Protein AF-A0A7S1I6R0-F1 (afdb_monomer)

Nearest PDB structures (foldseek):
  2jmm-assembly1_A  TM=1.803E-01  e=6.947E+00  Escherichia coli

Mean predicted aligned error: 12.38 Å

Organism: NCBI:txid73025

Secondary structure (DSSP, 8-state):
--TT--EEPTTSTTEEEEE-STTGGG-PEEEEEEEEEE-TTS-EEEEEEEE--STT-EEEEEEEETTEEEEEEEEEETTT--EEEEEEEEEEEEE-SPTT---SSPPEEEEEEEEEEEEEEEESS--TT-SEEEEEEEEEE-TT-TTS-SHHHHHHHHHH-----GGG----EEEEETTEEEEES--PPTT------------

Solvent-accessible surface area (backbone atoms only — not comparable to full-atom values): 12100 Å² total; per-residue (Å²): 135,69,84,41,66,74,39,76,42,93,89,55,86,44,37,32,31,29,41,57,71,89,53,54,90,70,70,62,65,46,71,35,41,40,54,56,46,60,42,97,86,68,29,45,21,47,62,32,36,36,42,23,87,45,61,89,18,45,37,33,42,33,32,25,54,81,60,35,82,38,68,50,31,40,37,26,32,53,60,79,54,35,25,35,40,29,38,47,43,66,49,76,43,48,54,58,66,62,91,93,64,87,62,97,70,82,46,77,40,70,56,23,34,29,28,29,38,38,35,34,72,80,40,74,76,92,52,94,74,49,70,37,74,45,80,75,42,68,79,38,73,46,74,84,41,93,85,36,94,48,62,71,57,51,56,32,47,62,69,48,52,78,93,64,71,79,88,70,41,79,52,71,44,75,46,77,53,100,95,45,81,46,78,45,48,69,69,71,62,92,92,54,80,79,89,71,85,88,83,86,83,83,130

Radius of gyration: 20.35 Å; Cα contacts (8 Å, |Δi|>4): 378; chains: 1; bounding box: 50×48×59 Å

Structure (mmCIF, N/CA/C/O backbone):
data_AF-A0A7S1I6R0-F1
#
_entry.id   AF-A0A7S1I6R0-F1
#
loop_
_atom_site.group_PDB
_atom_site.id
_atom_site.type_symbol
_atom_site.label_atom_id
_atom_site.label_alt_id
_atom_site.label_comp_id
_atom_site.label_asym_id
_atom_site.label_entity_id
_atom_site.label_seq_id
_atom_site.pdbx_PDB_ins_code
_atom_site.Cartn_x
_atom_site.Cartn_y
_atom_site.Cartn_z
_atom_site.occupancy
_atom_site.B_iso_or_equiv
_atom_site.auth_seq_id
_atom_site.auth_comp_id
_atom_site.auth_asym_id
_atom_site.auth_atom_id
_atom_site.pdbx_PDB_model_num
ATOM 1 N N . ARG A 1 1 ? 6.498 18.332 -4.193 1.00 38.34 1 ARG A N 1
ATOM 2 C CA . ARG A 1 1 ? 7.347 17.833 -5.306 1.00 38.34 1 ARG A CA 1
ATOM 3 C C . ARG A 1 1 ? 7.748 16.407 -4.948 1.00 38.34 1 ARG A C 1
ATOM 5 O O . ARG A 1 1 ? 8.193 16.210 -3.830 1.00 38.34 1 ARG A O 1
ATOM 12 N N . TRP A 1 2 ? 7.441 15.428 -5.799 1.00 51.06 2 TRP A N 1
ATOM 13 C CA . TRP A 1 2 ? 7.566 13.998 -5.480 1.00 51.06 2 TRP A CA 1
ATOM 14 C C . TRP A 1 2 ? 9.027 13.514 -5.504 1.00 51.06 2 TRP A C 1
ATOM 16 O O . TRP A 1 2 ? 9.843 14.104 -6.209 1.00 51.06 2 TRP A O 1
ATOM 26 N N . TRP A 1 3 ? 9.316 12.445 -4.753 1.00 48.41 3 TRP A N 1
ATOM 27 C CA . TRP A 1 3 ? 10.653 11.942 -4.386 1.00 48.41 3 TRP A CA 1
ATOM 28 C C . TRP A 1 3 ? 11.554 11.527 -5.566 1.00 48.41 3 TRP A C 1
ATOM 30 O O . TRP A 1 3 ? 12.764 11.437 -5.394 1.00 48.41 3 TRP A O 1
ATOM 40 N N . TRP A 1 4 ? 11.012 11.327 -6.775 1.00 62.62 4 TRP A N 1
ATOM 41 C CA . TRP A 1 4 ? 11.796 10.810 -7.912 1.00 62.62 4 TRP A CA 1
ATOM 42 C C . TRP A 1 4 ? 11.827 11.725 -9.149 1.00 62.62 4 TRP A C 1
ATOM 44 O O . TRP A 1 4 ? 12.661 11.547 -10.039 1.00 62.62 4 TRP A O 1
ATOM 54 N N . GLY A 1 5 ? 10.949 12.733 -9.232 1.00 68.94 5 GLY A N 1
ATOM 55 C CA . GLY A 1 5 ? 10.901 13.647 -10.384 1.00 68.94 5 GLY A CA 1
ATOM 56 C C . GLY A 1 5 ? 10.817 12.925 -11.740 1.00 68.94 5 GLY A C 1
ATOM 57 O O . GLY A 1 5 ? 11.603 13.233 -12.649 1.00 68.94 5 GLY A O 1
ATOM 58 N N . LEU A 1 6 ? 9.917 11.937 -11.844 1.00 76.81 6 LEU A N 1
ATOM 59 C CA . LEU A 1 6 ? 9.778 11.087 -13.025 1.00 76.81 6 LEU A CA 1
ATOM 60 C C . LEU A 1 6 ? 9.475 11.879 -14.289 1.00 76.81 6 LEU A C 1
ATOM 62 O O . LEU A 1 6 ? 8.720 12.850 -14.275 1.00 76.81 6 LEU A O 1
ATOM 66 N N . ARG A 1 7 ? 10.076 11.433 -15.389 1.00 81.81 7 ARG A N 1
ATOM 67 C CA . ARG A 1 7 ? 9.796 11.912 -16.739 1.00 81.81 7 ARG A CA 1
ATOM 68 C C . ARG A 1 7 ? 9.630 10.709 -17.661 1.00 81.81 7 ARG A C 1
ATOM 70 O O . ARG A 1 7 ? 10.554 9.891 -17.687 1.00 81.81 7 ARG A O 1
ATOM 77 N N . PRO A 1 8 ? 8.519 10.609 -18.403 1.00 82.06 8 PRO A N 1
ATOM 78 C CA . PRO A 1 8 ? 8.366 9.603 -19.446 1.00 82.06 8 PRO A CA 1
ATOM 79 C C . PRO A 1 8 ? 9.507 9.695 -20.462 1.00 82.06 8 PRO A C 1
ATOM 81 O O . PRO A 1 8 ? 10.000 10.792 -20.752 1.00 82.06 8 PRO A O 1
ATOM 84 N N . LEU A 1 9 ? 9.946 8.551 -20.978 1.00 84.06 9 LEU A N 1
ATOM 85 C CA . LEU A 1 9 ? 10.929 8.492 -22.054 1.00 84.06 9 LEU A CA 1
ATOM 86 C C . LEU A 1 9 ? 10.246 8.635 -23.423 1.00 84.06 9 LEU A C 1
ATOM 88 O O . LEU A 1 9 ? 9.144 8.122 -23.614 1.00 84.06 9 LEU A O 1
ATOM 92 N N . PRO A 1 10 ? 10.893 9.291 -24.403 1.00 73.94 10 PRO A N 1
ATOM 93 C CA . PRO A 1 10 ? 10.440 9.239 -25.787 1.00 73.94 10 PRO A CA 1
ATOM 94 C C . PRO A 1 10 ? 10.630 7.814 -26.328 1.00 73.94 10 PRO A C 1
ATOM 96 O O . PRO A 1 10 ? 11.728 7.275 -26.217 1.00 73.94 10 PRO A O 1
ATOM 99 N N . GLY A 1 11 ? 9.597 7.214 -26.928 1.00 69.44 11 GLY A N 1
ATOM 100 C CA . GLY A 1 11 ? 9.728 5.930 -27.640 1.00 69.44 11 GLY A CA 1
ATOM 101 C C . GLY A 1 11 ? 8.777 4.805 -27.222 1.00 69.44 11 GLY A C 1
ATOM 102 O O . GLY A 1 11 ? 8.813 3.748 -27.842 1.00 69.44 11 GLY A O 1
ATOM 103 N N . GLY A 1 12 ? 7.906 5.008 -26.231 1.00 67.00 12 GLY A N 1
ATOM 104 C CA . GLY A 1 12 ? 6.856 4.042 -25.891 1.00 67.00 12 GLY A CA 1
ATOM 105 C C . GLY A 1 12 ? 6.337 4.184 -24.457 1.00 67.00 12 GLY A C 1
ATOM 106 O O . GLY A 1 12 ? 6.957 4.876 -23.647 1.00 67.00 12 GLY A O 1
ATOM 107 N N . PRO A 1 13 ? 5.192 3.561 -24.130 1.00 70.62 13 PRO A N 1
ATOM 108 C CA . PRO A 1 13 ? 4.661 3.550 -22.769 1.00 70.62 13 PRO A CA 1
ATOM 109 C C . PRO A 1 13 ? 5.567 2.747 -21.821 1.00 70.62 13 PRO A C 1
ATOM 111 O O . PRO A 1 13 ? 6.268 1.830 -22.239 1.00 70.62 13 PRO A O 1
ATOM 114 N N . GLY A 1 14 ? 5.551 3.091 -20.531 1.00 79.19 14 GLY A N 1
ATOM 115 C CA . GLY A 1 14 ? 6.220 2.317 -19.476 1.00 79.19 14 GLY A CA 1
ATOM 116 C C . GLY A 1 14 ? 7.699 2.643 -19.238 1.00 79.19 14 GLY A C 1
ATOM 117 O O . GLY A 1 14 ? 8.228 2.302 -18.186 1.00 79.19 14 GLY A O 1
ATOM 118 N N . GLY A 1 15 ? 8.376 3.342 -20.148 1.00 85.44 15 GLY A N 1
ATOM 119 C CA . GLY A 1 15 ? 9.744 3.815 -19.927 1.00 85.44 15 GLY A CA 1
ATOM 120 C C . GLY A 1 15 ? 9.774 5.146 -19.177 1.00 85.44 15 GLY A C 1
ATOM 121 O O . GLY A 1 15 ? 9.188 6.130 -19.634 1.00 85.44 15 GLY A O 1
ATOM 122 N N . PHE A 1 16 ? 10.507 5.219 -18.067 1.00 85.69 16 PHE A N 1
ATOM 123 C CA . PHE A 1 16 ? 10.685 6.464 -17.326 1.00 85.69 16 PHE A CA 1
ATOM 124 C C . PHE A 1 16 ? 12.152 6.754 -17.038 1.00 85.69 16 PHE A C 1
ATOM 126 O O . PHE A 1 16 ? 13.015 5.880 -17.010 1.00 85.69 16 PHE A O 1
ATOM 133 N N . SER A 1 17 ? 12.432 8.027 -16.790 1.00 85.31 17 SER A N 1
ATOM 134 C CA . SER A 1 17 ? 13.686 8.466 -16.203 1.00 85.31 17 SER A CA 1
ATOM 135 C C . SER A 1 17 ? 13.435 9.237 -14.923 1.00 85.31 17 SER A C 1
ATOM 137 O O . SER A 1 17 ? 12.519 10.064 -14.857 1.00 85.31 17 SER A O 1
ATOM 139 N N . PHE A 1 18 ? 14.284 9.048 -13.923 1.00 79.88 18 PHE A N 1
ATOM 140 C CA . PHE A 1 18 ? 14.177 9.738 -12.640 1.00 79.88 18 PHE A CA 1
ATOM 141 C C . PHE A 1 18 ? 15.530 10.288 -12.201 1.00 79.88 18 PHE A C 1
ATOM 143 O O . PHE A 1 18 ? 16.573 9.853 -12.689 1.00 79.88 18 PHE A O 1
ATOM 150 N N . ARG A 1 19 ? 15.531 11.268 -11.294 1.00 73.62 19 ARG A N 1
ATOM 151 C CA . ARG A 1 19 ? 16.768 11.753 -10.666 1.00 73.62 19 ARG A CA 1
ATOM 152 C C . ARG A 1 19 ? 16.703 11.441 -9.178 1.00 73.62 19 ARG A C 1
ATOM 154 O O . ARG A 1 19 ? 15.807 11.923 -8.493 1.00 73.62 19 ARG A O 1
ATOM 161 N N . SER A 1 20 ? 17.660 10.657 -8.686 1.00 65.50 20 SER A N 1
ATOM 162 C CA . SER A 1 20 ? 17.795 10.418 -7.249 1.00 65.50 20 SER A CA 1
ATOM 163 C C . SER A 1 20 ? 18.147 11.723 -6.535 1.00 65.50 20 SER A C 1
ATOM 165 O O . SER A 1 20 ? 19.094 12.413 -6.919 1.00 65.50 20 SER A O 1
ATOM 167 N N . HIS A 1 21 ? 17.400 12.050 -5.480 1.00 60.72 21 HIS A N 1
ATOM 168 C CA . HIS A 1 21 ? 17.703 13.192 -4.617 1.00 60.72 21 HIS A CA 1
ATOM 169 C C . HIS A 1 21 ? 18.953 12.965 -3.752 1.00 60.72 21 HIS A C 1
ATOM 171 O O . HIS A 1 21 ? 19.609 13.930 -3.375 1.00 60.72 21 HIS A O 1
ATOM 177 N N . VAL A 1 22 ? 19.325 11.708 -3.484 1.00 58.38 22 VAL A N 1
ATOM 178 C CA . VAL A 1 22 ? 20.501 11.362 -2.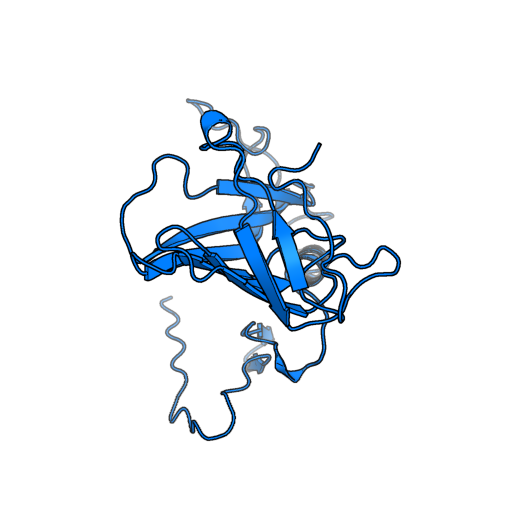663 1.00 58.38 22 VAL A CA 1
ATOM 179 C C . VAL A 1 22 ? 21.809 11.604 -3.427 1.00 58.38 22 VAL A C 1
ATOM 181 O O . VAL A 1 22 ? 22.813 11.996 -2.843 1.00 58.38 22 VAL A O 1
ATOM 184 N N . LEU A 1 23 ? 21.793 11.444 -4.754 1.00 56.16 23 LEU A N 1
ATOM 185 C CA . LEU A 1 23 ? 22.951 11.648 -5.637 1.00 56.16 23 LEU A CA 1
ATOM 186 C C . LEU A 1 23 ? 22.844 12.950 -6.447 1.00 56.16 23 LEU A C 1
ATOM 188 O O . LEU A 1 23 ? 23.334 13.026 -7.575 1.00 56.16 23 LEU A O 1
ATOM 192 N N . TRP A 1 24 ? 22.204 13.986 -5.889 1.00 54.53 24 TRP A N 1
ATOM 193 C CA . TRP A 1 24 ? 21.928 15.244 -6.600 1.00 54.53 24 TRP A CA 1
ATOM 194 C C . TRP A 1 24 ? 23.176 15.904 -7.220 1.00 54.53 24 TRP A C 1
ATOM 196 O O . TRP A 1 24 ? 23.054 16.550 -8.260 1.00 54.53 24 TRP A O 1
ATOM 206 N N . VAL A 1 25 ? 24.365 15.667 -6.640 1.00 57.41 25 VAL A N 1
ATOM 207 C CA . VAL A 1 25 ? 25.663 16.206 -7.081 1.00 57.41 25 VAL A CA 1
ATOM 208 C C . VAL A 1 25 ? 26.070 15.660 -8.453 1.00 57.41 25 VAL A C 1
ATOM 210 O O . VAL A 1 25 ? 26.720 16.361 -9.219 1.00 57.41 25 VAL A O 1
ATOM 213 N N . PHE A 1 26 ? 25.651 14.441 -8.805 1.00 58.75 26 PHE A N 1
ATOM 214 C CA . PHE A 1 26 ? 26.061 13.795 -10.058 1.00 58.75 26 PHE A CA 1
ATOM 215 C C . PHE A 1 26 ? 25.066 13.982 -11.201 1.00 58.75 26 PHE A C 1
ATOM 217 O O . PHE A 1 26 ? 25.378 13.655 -12.338 1.00 58.75 26 PHE A O 1
ATOM 224 N N . GLY A 1 27 ? 23.868 14.507 -10.936 1.00 58.72 27 GLY A N 1
ATOM 225 C CA . GLY A 1 27 ? 22.909 14.917 -11.964 1.00 58.72 27 GLY A CA 1
ATOM 226 C C . GLY A 1 27 ? 22.401 13.836 -12.939 1.00 58.72 27 GLY A C 1
ATOM 227 O O . GLY A 1 27 ? 21.527 14.141 -13.760 1.00 58.72 27 GLY A O 1
ATOM 228 N N . VAL A 1 28 ? 22.887 12.598 -12.850 1.00 71.44 28 VAL A N 1
ATOM 229 C CA . VAL A 1 28 ? 22.544 11.501 -13.759 1.00 71.44 28 VAL A CA 1
ATOM 230 C C . VAL A 1 28 ? 21.082 11.113 -13.561 1.00 71.44 28 VAL A C 1
ATOM 232 O O . VAL A 1 28 ? 20.630 10.884 -12.436 1.00 71.44 28 VAL A O 1
ATOM 235 N N . ARG A 1 29 ? 20.325 11.063 -14.662 1.00 75.75 29 ARG A N 1
ATOM 236 C CA . ARG A 1 29 ? 18.996 10.448 -14.658 1.00 75.75 29 ARG A CA 1
ATOM 237 C C . ARG A 1 29 ? 19.162 8.947 -14.846 1.00 75.75 29 ARG A C 1
ATOM 239 O O . ARG A 1 29 ? 19.882 8.533 -15.748 1.00 75.75 29 ARG A O 1
ATOM 246 N N . ARG A 1 30 ? 18.504 8.154 -14.009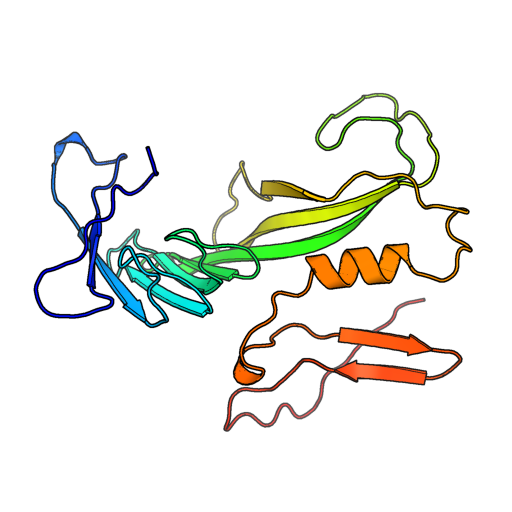 1.00 80.25 30 ARG A N 1
ATOM 247 C CA . ARG A 1 30 ? 18.434 6.698 -14.174 1.00 80.25 30 ARG A CA 1
ATOM 248 C C . ARG A 1 30 ? 17.214 6.333 -14.996 1.00 80.25 30 ARG A C 1
ATOM 250 O O . ARG A 1 30 ? 16.221 7.064 -14.954 1.00 80.25 30 ARG A O 1
ATOM 257 N N . LEU A 1 31 ? 17.329 5.250 -15.754 1.00 87.12 31 LEU A N 1
ATOM 258 C CA . LEU A 1 31 ? 16.244 4.677 -16.538 1.00 87.12 31 LEU A CA 1
ATOM 259 C C . LEU A 1 31 ? 15.576 3.590 -15.712 1.00 87.12 31 LEU A C 1
ATOM 261 O O . LEU A 1 31 ? 16.249 2.857 -15.000 1.00 87.12 31 LEU A O 1
ATOM 265 N N . VAL A 1 32 ? 14.259 3.531 -15.803 1.00 89.81 32 VAL A N 1
ATOM 266 C CA . VAL A 1 32 ? 13.421 2.567 -15.096 1.00 89.81 32 VAL A CA 1
ATOM 267 C C . VAL A 1 32 ? 12.264 2.186 -15.990 1.00 89.81 32 VAL A C 1
ATOM 269 O O . VAL A 1 32 ? 11.849 2.961 -16.863 1.00 89.81 32 VAL A O 1
ATOM 272 N N . GLN A 1 33 ? 11.751 0.988 -15.773 1.00 90.94 33 GLN A N 1
ATOM 273 C CA . GLN A 1 33 ? 10.651 0.444 -16.546 1.00 90.94 33 GLN A CA 1
ATOM 274 C C . GLN A 1 33 ? 9.461 0.178 -15.640 1.00 90.94 33 GLN A C 1
ATOM 276 O O . GLN A 1 33 ? 9.601 -0.211 -14.483 1.00 90.94 33 GLN A O 1
ATOM 281 N N . TYR A 1 34 ? 8.279 0.401 -16.186 1.00 90.31 34 TYR A N 1
ATOM 282 C CA . TYR A 1 34 ? 7.022 0.059 -15.565 1.00 90.31 34 TYR A CA 1
ATOM 283 C C . TYR A 1 34 ? 6.192 -0.777 -16.533 1.00 90.31 34 TYR A C 1
ATOM 285 O O . TYR A 1 34 ? 5.884 -0.345 -17.646 1.00 90.31 34 TYR A O 1
ATOM 293 N N . HIS A 1 35 ? 5.810 -1.962 -16.078 1.00 89.06 35 HIS A N 1
ATOM 294 C CA . HIS A 1 35 ? 4.940 -2.894 -16.772 1.00 89.06 35 HIS A CA 1
ATOM 295 C C . HIS A 1 35 ? 3.567 -2.869 -16.102 1.00 89.06 35 HIS A C 1
ATOM 297 O O . HIS A 1 35 ? 3.369 -3.466 -15.045 1.00 89.06 35 HIS A O 1
ATOM 303 N N . GLY A 1 36 ? 2.624 -2.144 -16.698 1.00 87.06 36 GLY A N 1
ATOM 304 C CA . GLY A 1 36 ? 1.268 -1.990 -16.181 1.00 87.06 36 GLY A CA 1
ATOM 305 C C . GLY A 1 36 ? 0.509 -0.886 -16.910 1.00 87.06 36 GLY A C 1
ATOM 306 O O . GLY A 1 36 ? 0.970 -0.360 -17.926 1.00 87.06 36 GLY A O 1
ATOM 307 N N . GLY A 1 37 ? -0.655 -0.519 -16.377 1.00 84.12 37 GLY A N 1
ATOM 308 C CA . GLY A 1 37 ? -1.458 0.576 -16.913 1.00 84.12 37 GLY A CA 1
ATOM 309 C C . GLY A 1 37 ? -0.820 1.948 -16.678 1.00 84.12 37 GLY A C 1
ATOM 310 O O . GLY A 1 37 ? -0.191 2.209 -15.657 1.00 84.12 37 GLY A O 1
ATOM 311 N N . THR A 1 38 ? -0.997 2.878 -17.608 1.00 85.06 38 THR A N 1
ATOM 312 C CA . THR A 1 38 ? -0.634 4.283 -17.383 1.00 85.06 38 THR A CA 1
ATOM 313 C C . THR A 1 38 ? -1.886 5.141 -17.353 1.00 85.06 38 THR A C 1
ATOM 315 O O . THR A 1 38 ? -2.787 4.953 -18.168 1.00 85.06 38 THR A O 1
ATOM 318 N N . GLY A 1 39 ? -1.942 6.090 -16.420 1.00 82.06 39 GLY A N 1
ATOM 319 C CA . GLY A 1 39 ? -3.017 7.075 -16.350 1.00 82.06 39 GLY A CA 1
ATOM 320 C C . GLY A 1 39 ? -2.944 8.115 -17.480 1.00 82.06 39 GLY A C 1
ATOM 321 O O . GLY A 1 39 ? -1.987 8.114 -18.258 1.00 82.06 39 GLY A O 1
ATOM 322 N N . PRO A 1 40 ? -3.910 9.051 -17.542 1.00 80.81 40 PRO A N 1
ATOM 323 C CA . PRO A 1 40 ? -3.977 10.089 -18.580 1.00 80.81 40 PRO A CA 1
ATOM 324 C C . PRO A 1 40 ? -2.711 10.949 -18.689 1.00 80.81 40 PRO A C 1
ATOM 326 O O . PRO A 1 40 ? -2.308 11.332 -19.782 1.00 80.81 40 PRO A O 1
ATOM 329 N N . ASP A 1 41 ? -2.037 11.183 -17.563 1.00 81.00 41 ASP A N 1
ATOM 330 C CA . ASP A 1 41 ? -0.794 11.961 -17.493 1.00 81.00 41 ASP A CA 1
ATOM 331 C C . ASP A 1 41 ? 0.463 11.132 -17.836 1.00 81.00 41 ASP A C 1
ATOM 333 O O . ASP A 1 41 ? 1.590 11.566 -17.584 1.00 81.00 41 ASP A O 1
ATOM 337 N N . GLY A 1 42 ? 0.293 9.899 -18.325 1.00 80.44 42 GLY A N 1
ATOM 338 C CA . GLY A 1 42 ? 1.380 8.965 -18.630 1.00 80.44 42 GLY A CA 1
ATOM 339 C C . GLY A 1 42 ? 2.082 8.385 -17.398 1.00 80.44 42 GLY A C 1
ATOM 340 O O . GLY A 1 42 ? 3.146 7.790 -17.524 1.00 80.44 42 GLY A O 1
ATOM 341 N N . GLN A 1 43 ? 1.522 8.567 -16.200 1.00 84.94 43 GLN A N 1
ATOM 342 C CA . GLN A 1 43 ? 2.091 8.070 -14.943 1.00 84.94 43 GLN A CA 1
ATOM 343 C C . GLN A 1 43 ? 1.644 6.625 -14.664 1.00 84.94 43 GLN A C 1
ATOM 345 O O . GLN A 1 43 ? 0.518 6.281 -15.028 1.00 84.94 43 GLN A O 1
ATOM 350 N N . PRO A 1 44 ? 2.457 5.799 -13.974 1.00 87.62 44 PRO A N 1
ATOM 351 C CA . PRO A 1 44 ? 2.047 4.466 -13.525 1.00 87.62 44 PRO A CA 1
ATOM 352 C C . PRO A 1 44 ? 0.699 4.479 -12.788 1.00 87.62 44 PRO A C 1
ATOM 354 O O . PRO A 1 44 ? 0.497 5.290 -11.875 1.00 87.62 44 PRO A O 1
ATOM 357 N N . HIS A 1 45 ? -0.232 3.615 -13.192 1.00 87.56 45 HIS A N 1
ATOM 358 C CA . HIS A 1 45 ? -1.579 3.551 -12.631 1.00 87.56 45 HIS A CA 1
ATOM 359 C C . HIS A 1 45 ? -2.191 2.146 -12.767 1.00 87.56 45 HIS A C 1
ATOM 361 O O . HIS A 1 45 ? -2.136 1.516 -13.818 1.00 87.56 45 HIS A O 1
ATOM 367 N N . GLY A 1 46 ? -2.857 1.677 -11.717 1.00 84.75 46 GLY A N 1
ATOM 368 C CA . GLY A 1 46 ? -3.372 0.317 -11.626 1.00 84.75 46 GLY A CA 1
ATOM 369 C C . GLY A 1 46 ? -2.308 -0.679 -11.167 1.00 84.75 46 GLY A C 1
ATOM 370 O O . GLY A 1 46 ? -1.256 -0.303 -10.650 1.00 84.75 46 GLY A O 1
ATOM 371 N N . TYR A 1 47 ? -2.599 -1.967 -11.310 1.00 86.31 47 TYR A N 1
ATOM 372 C CA . TYR A 1 47 ? -1.656 -3.017 -10.950 1.00 86.31 47 TYR A CA 1
ATOM 373 C C . TYR A 1 47 ? -0.499 -3.067 -11.951 1.00 86.31 47 TYR A C 1
ATOM 375 O O . TYR A 1 47 ? -0.717 -3.024 -13.164 1.00 86.31 47 TYR A O 1
ATOM 383 N N . GLY A 1 48 ? 0.729 -3.170 -11.449 1.00 86.75 48 GLY A N 1
ATOM 384 C CA . GLY A 1 48 ? 1.894 -3.311 -12.308 1.00 86.75 48 GLY A CA 1
ATOM 385 C C . GLY A 1 48 ? 3.198 -3.522 -11.557 1.00 86.75 48 GLY A C 1
ATOM 386 O O . GLY A 1 48 ? 3.253 -3.548 -10.322 1.00 86.75 48 GLY A O 1
ATOM 387 N N . GLN A 1 49 ? 4.256 -3.664 -12.343 1.00 90.69 49 GLN A N 1
ATOM 388 C CA . GLN A 1 49 ? 5.607 -3.907 -11.876 1.00 90.69 49 GLN A CA 1
ATOM 389 C C . GLN A 1 49 ? 6.529 -2.763 -12.280 1.00 90.69 49 GLN A C 1
ATOM 391 O O . GLN A 1 49 ? 6.581 -2.369 -13.438 1.00 90.69 49 GLN A O 1
ATOM 396 N N . TRP A 1 50 ? 7.280 -2.261 -11.317 1.00 91.75 50 TRP A N 1
ATOM 397 C CA . TRP A 1 50 ? 8.361 -1.309 -11.477 1.00 91.75 50 TRP A CA 1
ATOM 398 C C . TRP A 1 50 ? 9.701 -2.023 -11.409 1.00 91.75 50 TRP A C 1
ATOM 400 O O . TRP A 1 50 ? 9.909 -2.848 -10.519 1.00 91.75 50 TRP A O 1
ATOM 410 N N . LEU A 1 51 ? 10.598 -1.690 -12.331 1.00 91.88 51 LEU A N 1
ATOM 411 C CA . LEU A 1 51 ? 11.923 -2.275 -12.467 1.00 91.88 51 LEU A CA 1
ATOM 412 C C . LEU A 1 51 ? 12.975 -1.165 -12.557 1.00 91.88 51 LEU A C 1
ATOM 414 O O . LEU A 1 51 ? 13.037 -0.417 -13.537 1.00 91.88 51 LEU A O 1
ATOM 418 N N . ASP A 1 52 ? 13.816 -1.092 -11.532 1.00 90.62 52 ASP A N 1
ATOM 419 C CA . ASP A 1 52 ? 15.085 -0.369 -11.520 1.00 90.62 52 ASP A CA 1
ATOM 420 C C . ASP A 1 52 ? 16.202 -1.386 -11.246 1.00 90.62 52 ASP A C 1
ATOM 422 O O . ASP A 1 52 ? 16.303 -1.939 -10.152 1.00 90.62 52 ASP A O 1
ATOM 426 N N . ASP A 1 53 ? 17.015 -1.651 -12.267 1.00 86.56 53 ASP A N 1
ATOM 427 C CA . ASP A 1 53 ? 18.096 -2.644 -12.269 1.00 86.56 53 ASP A CA 1
ATOM 428 C C . ASP A 1 53 ? 19.426 -2.102 -11.720 1.00 86.56 53 ASP A C 1
ATOM 430 O O . ASP A 1 53 ? 20.458 -2.782 -11.736 1.00 86.56 53 ASP A O 1
ATOM 434 N N . SER A 1 54 ? 19.436 -0.868 -11.211 1.00 85.69 54 SER A N 1
ATOM 435 C CA . SER A 1 54 ? 20.614 -0.350 -10.531 1.00 85.69 54 SER A CA 1
ATOM 436 C C . SER A 1 54 ? 20.865 -1.111 -9.223 1.00 85.69 54 SER A C 1
ATOM 438 O O . SER A 1 54 ? 19.957 -1.667 -8.621 1.00 85.69 54 SER A O 1
ATOM 440 N N . TYR A 1 55 ? 22.108 -1.138 -8.729 1.00 83.81 55 TYR A N 1
ATOM 441 C CA . TYR A 1 55 ? 22.446 -1.931 -7.532 1.00 83.81 55 TYR A CA 1
ATOM 442 C C . TYR A 1 55 ? 21.596 -1.581 -6.289 1.00 83.81 55 TYR A C 1
ATOM 444 O O . TYR A 1 55 ? 21.237 -2.458 -5.512 1.00 83.81 55 TYR A O 1
ATOM 452 N N . TYR A 1 56 ? 21.238 -0.305 -6.127 1.00 84.25 56 TYR A N 1
ATOM 453 C CA . TYR A 1 56 ? 20.300 0.182 -5.098 1.00 84.25 56 TYR A CA 1
ATOM 454 C C . TYR A 1 56 ? 18.928 0.537 -5.692 1.00 84.25 56 TYR A C 1
ATOM 456 O O . TYR A 1 56 ? 18.219 1.398 -5.173 1.00 84.25 56 TYR A O 1
ATOM 464 N N . GLY A 1 57 ? 18.626 -0.029 -6.855 1.00 86.75 57 GLY A N 1
ATOM 465 C CA . GLY A 1 57 ? 17.345 0.077 -7.524 1.00 86.75 57 GLY A CA 1
ATOM 466 C C . GLY A 1 57 ? 16.309 -0.800 -6.841 1.00 86.75 57 GLY A C 1
ATOM 467 O O . GLY A 1 57 ? 16.630 -1.665 -6.026 1.00 86.75 57 GLY A O 1
ATOM 468 N N . GLU A 1 58 ? 15.054 -0.555 -7.169 1.00 89.31 58 GLU A N 1
ATOM 469 C CA . GLU A 1 58 ? 13.902 -1.233 -6.608 1.00 89.31 58 GLU A CA 1
ATOM 470 C C . GLU A 1 58 ? 13.137 -1.993 -7.697 1.00 89.31 58 GLU A C 1
ATOM 472 O O . GLU A 1 58 ? 12.825 -1.456 -8.761 1.00 89.31 58 GLU A O 1
ATOM 477 N N . CYS A 1 59 ? 12.781 -3.237 -7.398 1.00 92.19 59 CYS A N 1
ATOM 478 C CA . CYS A 1 59 ? 11.779 -4.007 -8.113 1.00 92.19 59 CYS A CA 1
ATOM 479 C C . CYS A 1 59 ? 10.505 -4.045 -7.264 1.00 92.19 59 CYS A C 1
ATOM 481 O O . CYS A 1 59 ? 10.457 -4.753 -6.258 1.00 92.19 59 CYS A O 1
ATOM 483 N N . LEU A 1 60 ? 9.474 -3.296 -7.654 1.00 92.50 60 LEU A N 1
ATOM 484 C CA . LEU A 1 60 ? 8.219 -3.195 -6.904 1.00 92.50 60 LEU A CA 1
ATOM 485 C C . LEU A 1 60 ? 7.072 -3.785 -7.713 1.00 92.50 60 LEU A C 1
ATOM 487 O O . LEU A 1 60 ? 6.869 -3.418 -8.861 1.00 92.50 60 LEU A O 1
ATOM 491 N N . THR A 1 61 ? 6.290 -4.678 -7.117 1.00 90.94 61 THR A N 1
ATOM 492 C CA . THR A 1 61 ? 5.062 -5.219 -7.714 1.00 90.94 61 THR A CA 1
ATOM 493 C C . THR A 1 61 ? 3.874 -4.899 -6.819 1.00 90.94 61 THR A C 1
ATOM 495 O O . THR A 1 61 ? 3.885 -5.227 -5.630 1.00 90.94 61 THR A O 1
ATOM 498 N N . GLY A 1 62 ? 2.844 -4.266 -7.373 1.00 87.56 62 GLY A N 1
ATOM 499 C CA . GLY A 1 62 ? 1.652 -3.902 -6.614 1.00 87.56 62 GLY A CA 1
ATOM 500 C C . GLY A 1 62 ? 0.788 -2.866 -7.314 1.00 87.56 62 GLY A C 1
ATOM 501 O O . GLY A 1 62 ? 0.851 -2.702 -8.534 1.00 87.56 62 GLY A O 1
ATOM 502 N N . TRP A 1 63 ? -0.034 -2.179 -6.529 1.00 86.25 63 TRP A N 1
ATOM 503 C CA . TRP A 1 63 ? -0.935 -1.149 -7.029 1.00 86.25 63 TRP A CA 1
ATOM 504 C C . TRP A 1 63 ? -0.255 0.197 -7.159 1.00 86.25 63 TRP A C 1
ATOM 506 O O . TRP A 1 63 ? 0.517 0.609 -6.301 1.00 86.25 63 TRP A O 1
ATOM 516 N N . TRP A 1 64 ? -0.591 0.903 -8.229 1.00 87.19 64 TRP A N 1
ATOM 517 C CA . TRP A 1 64 ? -0.105 2.238 -8.513 1.00 87.19 64 TRP A CA 1
ATOM 518 C C . TRP A 1 64 ? -1.277 3.189 -8.678 1.00 87.19 64 TRP A C 1
ATOM 520 O O . TRP A 1 64 ? -2.282 2.872 -9.307 1.00 87.19 64 TRP A O 1
ATOM 530 N N . HIS A 1 65 ? -1.139 4.391 -8.143 1.00 86.38 65 HIS A N 1
ATOM 531 C CA . HIS A 1 65 ? -2.103 5.455 -8.345 1.00 86.38 65 HIS A CA 1
ATOM 532 C C . HIS A 1 65 ? -1.354 6.757 -8.584 1.00 86.38 65 HIS A C 1
ATOM 534 O O . HIS A 1 65 ? -0.667 7.268 -7.696 1.00 86.38 65 HIS A O 1
ATOM 540 N N . ASN A 1 66 ? -1.482 7.284 -9.802 1.00 85.56 66 ASN A N 1
ATOM 541 C CA . ASN A 1 66 ? -0.860 8.540 -10.230 1.00 85.56 66 ASN A CA 1
ATOM 542 C C . ASN A 1 66 ? 0.643 8.568 -9.906 1.00 85.56 66 ASN A C 1
ATOM 544 O O . ASN A 1 66 ? 1.145 9.439 -9.192 1.00 85.56 66 ASN A O 1
ATOM 548 N N . GLY A 1 67 ? 1.338 7.525 -10.366 1.00 84.38 67 GLY A N 1
ATOM 549 C CA . GLY A 1 67 ? 2.779 7.353 -10.226 1.00 84.38 67 GLY A CA 1
ATOM 550 C C . GLY A 1 67 ? 3.260 6.937 -8.841 1.00 84.38 67 GLY A C 1
ATOM 551 O O . GLY A 1 67 ? 4.467 6.854 -8.641 1.00 84.38 67 GLY A O 1
ATOM 552 N N . ARG A 1 68 ? 2.36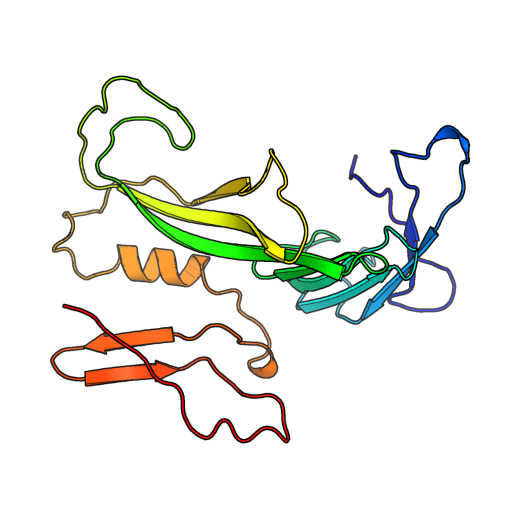2 6.669 -7.886 1.00 86.75 68 ARG A N 1
ATOM 553 C CA . ARG A 1 68 ? 2.730 6.262 -6.523 1.00 86.75 68 ARG A CA 1
ATOM 554 C C . ARG A 1 68 ? 2.337 4.817 -6.258 1.00 86.75 68 ARG A C 1
ATOM 556 O O . ARG A 1 68 ? 1.176 4.499 -6.519 1.00 86.75 68 ARG A O 1
ATOM 563 N N . PRO A 1 69 ? 3.225 3.985 -5.689 1.00 88.81 69 PRO A N 1
ATOM 564 C CA . PRO A 1 69 ? 2.799 2.698 -5.175 1.00 88.81 69 PRO A CA 1
ATOM 565 C C . PRO A 1 69 ? 1.821 2.927 -4.015 1.00 88.81 69 PRO A C 1
ATOM 567 O O . PRO A 1 69 ? 2.048 3.780 -3.152 1.00 88.81 69 PRO A O 1
ATOM 570 N N . GLN A 1 70 ? 0.712 2.201 -4.024 1.00 86.25 70 GLN A N 1
ATOM 571 C CA . GLN A 1 70 ? -0.243 2.124 -2.928 1.00 86.25 70 GLN A CA 1
ATOM 572 C C . GLN A 1 70 ? -0.329 0.676 -2.468 1.00 86.25 70 GLN A C 1
ATOM 574 O O . GLN A 1 70 ? -0.262 -0.248 -3.280 1.00 86.25 70 GLN A O 1
ATOM 579 N N . GLY A 1 71 ? -0.437 0.487 -1.154 1.00 82.00 71 GLY A N 1
ATOM 580 C CA . GLY A 1 71 ? -0.636 -0.836 -0.585 1.00 82.00 71 GLY A CA 1
ATOM 581 C C . GLY A 1 71 ? -1.872 -1.517 -1.188 1.00 82.00 71 GLY A C 1
ATOM 582 O O . GLY A 1 71 ? -2.829 -0.831 -1.550 1.00 82.00 71 GLY A O 1
ATOM 583 N N . PRO A 1 72 ? -1.873 -2.853 -1.308 1.00 87.31 72 PRO A N 1
ATOM 584 C CA . PRO A 1 72 ? -0.775 -3.759 -0.996 1.00 87.31 72 PRO A CA 1
ATOM 585 C C . PRO A 1 72 ? 0.282 -3.820 -2.114 1.00 87.31 72 PRO A C 1
ATOM 587 O O . PRO A 1 72 ? -0.045 -3.827 -3.305 1.00 87.31 72 PRO A O 1
ATOM 590 N N . PHE A 1 73 ? 1.556 -3.924 -1.727 1.00 88.62 73 PHE A N 1
ATOM 591 C CA . PHE A 1 73 ? 2.667 -4.139 -2.659 1.00 88.62 73 PHE A CA 1
ATOM 592 C C . PHE A 1 73 ? 3.842 -4.881 -2.014 1.00 88.62 73 PHE A C 1
ATOM 594 O O . PHE A 1 73 ? 3.980 -4.933 -0.791 1.00 88.62 73 PHE A O 1
ATOM 601 N N . VAL A 1 74 ? 4.714 -5.430 -2.859 1.00 90.88 74 VAL A N 1
ATOM 602 C CA . VAL A 1 74 ? 6.016 -5.986 -2.476 1.00 90.88 74 VAL A CA 1
ATOM 603 C C . VAL A 1 74 ? 7.097 -5.220 -3.221 1.00 90.88 74 VAL A C 1
ATOM 605 O O . VAL A 1 74 ? 7.019 -5.077 -4.438 1.00 90.88 74 VAL A O 1
ATOM 608 N N . SER A 1 75 ? 8.101 -4.749 -2.496 1.00 91.94 75 SER A N 1
ATOM 609 C CA . SER A 1 75 ? 9.283 -4.080 -3.026 1.00 91.94 75 SER A CA 1
ATOM 610 C C . SER A 1 75 ? 10.525 -4.898 -2.691 1.00 91.94 75 SER A C 1
ATOM 612 O O . SER A 1 75 ? 10.647 -5.426 -1.588 1.00 91.94 7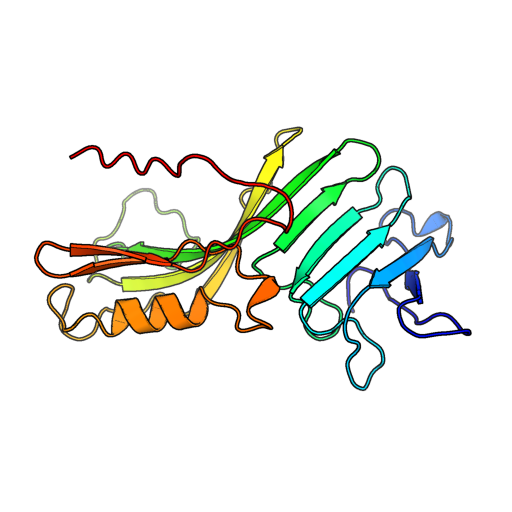5 SER A O 1
ATOM 614 N N . ARG A 1 76 ? 11.452 -5.018 -3.638 1.00 93.56 76 ARG A N 1
ATOM 615 C CA . ARG A 1 76 ? 12.738 -5.681 -3.446 1.00 93.56 76 ARG A CA 1
ATOM 616 C C . ARG A 1 76 ? 13.859 -4.807 -3.987 1.00 93.56 76 ARG A C 1
ATOM 618 O O . ARG A 1 76 ? 13.847 -4.462 -5.162 1.00 93.56 76 ARG A O 1
ATOM 625 N N . GLU A 1 77 ? 14.859 -4.509 -3.169 1.00 92.06 77 GLU A N 1
ATOM 626 C CA . GLU A 1 77 ? 16.091 -3.870 -3.637 1.00 92.06 77 GLU A CA 1
ATOM 627 C C . GLU A 1 77 ? 16.871 -4.845 -4.533 1.00 92.06 77 GLU A C 1
ATOM 629 O O . GLU A 1 77 ? 17.105 -5.997 -4.153 1.00 92.06 77 GLU A O 1
ATOM 634 N N . PHE A 1 78 ? 17.276 -4.398 -5.721 1.00 88.19 78 PHE A N 1
ATOM 635 C CA . PHE A 1 78 ? 17.833 -5.258 -6.765 1.00 88.19 78 PHE A CA 1
ATOM 636 C C . PHE A 1 78 ? 19.164 -5.905 -6.354 1.00 88.19 78 PHE A C 1
ATOM 638 O O . PHE A 1 78 ? 19.308 -7.124 -6.432 1.00 88.19 78 PHE A O 1
ATOM 645 N N . GLY A 1 79 ? 20.127 -5.118 -5.865 1.00 88.62 79 GLY A N 1
ATOM 646 C CA . GLY A 1 79 ? 21.472 -5.615 -5.561 1.00 88.62 79 GLY A CA 1
ATOM 647 C C . GLY A 1 79 ? 21.561 -6.443 -4.280 1.00 88.62 79 GLY A C 1
ATOM 648 O O . GLY A 1 79 ? 22.218 -7.480 -4.262 1.00 88.62 79 GLY A O 1
ATOM 649 N N . THR A 1 80 ? 20.907 -6.010 -3.198 1.00 88.75 80 THR A N 1
ATOM 650 C CA . THR A 1 80 ? 20.991 -6.695 -1.891 1.00 88.75 80 THR A CA 1
ATOM 651 C C . THR A 1 80 ? 19.892 -7.732 -1.679 1.00 88.75 80 THR A C 1
ATOM 653 O O . THR A 1 80 ? 20.011 -8.597 -0.810 1.00 88.75 80 THR A O 1
ATOM 656 N N . GLY A 1 81 ? 18.799 -7.637 -2.439 1.00 89.88 81 GLY A N 1
ATOM 657 C CA . GLY A 1 81 ? 17.608 -8.451 -2.255 1.00 89.88 81 GLY A CA 1
ATOM 658 C C . GLY A 1 81 ? 16.754 -8.075 -1.044 1.00 89.88 81 GLY A C 1
ATOM 659 O O . GLY A 1 81 ? 15.818 -8.817 -0.746 1.00 89.88 81 GLY A O 1
ATOM 660 N N . TYR A 1 82 ? 17.037 -6.972 -0.342 1.00 93.31 82 TYR A N 1
ATOM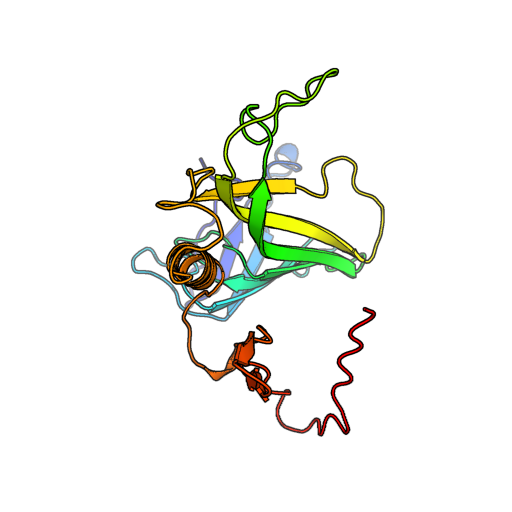 661 C CA . TYR A 1 82 ? 16.205 -6.527 0.781 1.00 93.31 82 TYR A CA 1
ATOM 662 C C . TYR A 1 82 ? 14.757 -6.361 0.337 1.00 93.31 82 TYR A C 1
ATOM 664 O O . TYR A 1 82 ? 14.498 -5.722 -0.675 1.00 93.31 82 TYR A O 1
ATOM 672 N N . THR A 1 83 ? 13.829 -6.975 1.067 1.00 91.44 83 THR A N 1
ATOM 673 C CA . THR A 1 83 ? 12.425 -7.057 0.660 1.00 91.44 83 THR A CA 1
ATOM 674 C C . THR A 1 83 ? 11.536 -6.365 1.674 1.00 91.44 83 THR A C 1
ATOM 676 O O . THR A 1 83 ? 11.577 -6.657 2.872 1.00 91.44 83 THR A O 1
ATOM 679 N N . PHE A 1 84 ? 10.684 -5.491 1.164 1.00 92.12 84 PHE A N 1
ATOM 680 C CA . PHE A 1 84 ? 9.691 -4.729 1.892 1.00 92.12 84 PHE A CA 1
ATOM 681 C C . PHE A 1 84 ? 8.304 -5.142 1.421 1.00 92.12 84 PHE A C 1
ATOM 683 O O . PHE A 1 84 ? 8.074 -5.391 0.239 1.00 92.12 84 PHE A O 1
ATOM 690 N N . VAL A 1 85 ? 7.370 -5.231 2.354 1.00 91.56 85 VAL A N 1
ATOM 691 C CA . VAL A 1 85 ? 5.979 -5.563 2.059 1.00 91.56 85 VAL A CA 1
ATOM 692 C C . VAL A 1 85 ? 5.106 -4.504 2.697 1.00 91.56 85 VAL A C 1
ATOM 694 O O . VAL A 1 85 ? 5.264 -4.211 3.881 1.00 91.56 85 VAL A O 1
ATOM 697 N N . ASN A 1 86 ? 4.183 -3.958 1.912 1.00 92.25 86 ASN A N 1
ATOM 698 C CA . ASN A 1 86 ? 3.137 -3.069 2.386 1.00 92.25 86 ASN A CA 1
ATOM 699 C C . ASN A 1 86 ? 1.785 -3.781 2.322 1.00 92.25 86 ASN A C 1
ATOM 701 O O . ASN A 1 86 ? 1.414 -4.313 1.274 1.00 92.25 86 ASN A O 1
ATOM 705 N N . LEU A 1 87 ? 1.055 -3.783 3.437 1.00 89.12 87 LEU A N 1
ATOM 706 C CA . LEU A 1 87 ? -0.283 -4.364 3.559 1.00 89.12 87 LEU A CA 1
ATOM 707 C C . LEU A 1 87 ? -1.249 -3.358 4.176 1.00 89.12 87 LEU A C 1
ATOM 709 O O . LEU A 1 87 ? -0.851 -2.500 4.959 1.00 89.12 87 LEU A O 1
ATOM 713 N N . HIS A 1 88 ? -2.536 -3.509 3.880 1.00 89.62 88 HIS A N 1
ATOM 714 C CA . HIS A 1 88 ? -3.599 -2.831 4.615 1.00 89.62 88 HIS A CA 1
ATOM 715 C C . HIS A 1 88 ? -4.079 -3.742 5.743 1.00 89.62 88 HIS A C 1
ATOM 717 O O . HIS A 1 88 ? -4.531 -4.858 5.492 1.00 89.62 88 HIS A O 1
ATOM 723 N N . LEU A 1 89 ? -3.964 -3.275 6.983 1.00 88.12 89 LEU A N 1
ATOM 724 C CA . LEU A 1 89 ? -4.332 -4.013 8.184 1.00 88.12 89 LEU A CA 1
ATOM 725 C C . LEU A 1 89 ? -5.488 -3.310 8.890 1.00 88.12 89 LEU A C 1
ATOM 727 O O . LEU A 1 89 ? -5.369 -2.155 9.304 1.00 88.12 89 LEU A O 1
ATOM 731 N N . GLY A 1 90 ? -6.598 -4.024 9.050 1.00 90.31 90 GLY A N 1
ATOM 732 C CA . GLY A 1 90 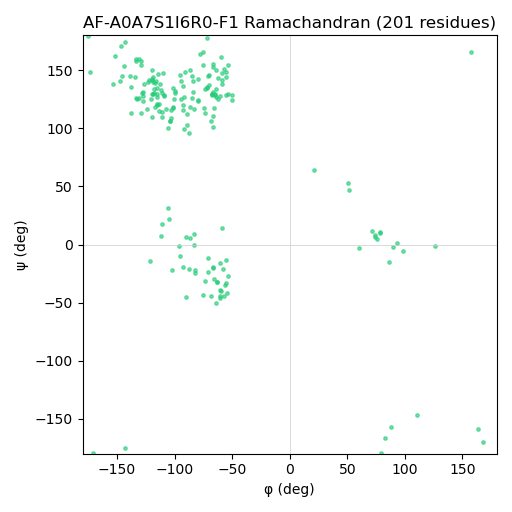? -7.673 -3.641 9.951 1.00 90.31 90 GLY A CA 1
ATOM 733 C C . GLY A 1 90 ? -7.230 -3.836 11.397 1.00 90.31 90 GLY A C 1
ATOM 734 O O . GLY A 1 90 ? -6.637 -4.860 11.736 1.00 90.31 90 GLY A O 1
ATOM 735 N N . PHE A 1 91 ? -7.511 -2.861 12.253 1.00 88.44 91 PHE A N 1
ATOM 736 C CA . PHE A 1 91 ? -7.179 -2.926 13.671 1.00 88.44 91 PHE A CA 1
ATOM 737 C C . PHE A 1 91 ? -8.359 -2.490 14.535 1.00 88.44 91 PHE A C 1
ATOM 739 O O . PHE A 1 91 ? -9.243 -1.753 14.096 1.00 88.44 91 PHE A O 1
ATOM 746 N N . VAL A 1 92 ? -8.336 -2.934 15.790 1.00 89.19 92 VAL A N 1
ATOM 747 C CA . VAL A 1 92 ? -9.253 -2.500 16.845 1.00 89.19 92 VAL A CA 1
ATOM 748 C C . VAL A 1 92 ? -8.421 -2.027 18.030 1.00 89.19 92 VAL A C 1
ATOM 750 O O . VAL A 1 92 ? -7.414 -2.645 18.376 1.00 89.19 92 VAL A O 1
ATOM 753 N N . MET A 1 93 ? -8.830 -0.926 18.651 1.00 87.81 93 MET A N 1
ATOM 754 C CA . MET A 1 93 ? -8.183 -0.359 19.828 1.00 87.81 93 MET A CA 1
ATOM 755 C C . MET A 1 93 ? -9.219 0.034 20.885 1.00 87.81 93 MET A C 1
ATOM 757 O O . MET A 1 93 ? -10.293 0.524 20.560 1.00 87.81 93 MET A O 1
ATOM 761 N N . CYS A 1 94 ? -8.877 -0.146 22.159 1.00 90.00 94 CYS A N 1
ATOM 762 C CA . CYS A 1 94 ? -9.663 0.288 23.328 1.00 90.00 94 CYS A CA 1
ATOM 763 C C . CYS A 1 94 ? -8.978 1.428 24.101 1.00 90.00 94 CYS A C 1
ATOM 765 O O . CYS A 1 94 ? -9.249 1.665 25.275 1.00 90.00 94 CYS A O 1
ATOM 767 N N . ARG A 1 95 ? -8.025 2.086 23.446 1.00 89.12 95 ARG A N 1
ATOM 768 C CA . ARG A 1 95 ? -7.222 3.186 23.973 1.00 89.12 95 ARG A CA 1
ATOM 769 C C . ARG A 1 95 ? -7.846 4.511 23.568 1.00 89.12 95 ARG A C 1
ATOM 771 O O . ARG A 1 95 ? -8.395 4.556 22.471 1.00 89.12 95 ARG A O 1
ATOM 778 N N . ALA A 1 96 ? -7.774 5.548 24.398 1.00 89.25 96 ALA A N 1
ATOM 779 C CA . ALA A 1 96 ? -8.296 6.889 24.105 1.00 89.25 96 ALA A CA 1
ATOM 780 C C . ALA A 1 96 ? -7.326 7.717 23.252 1.00 89.25 96 ALA A C 1
ATOM 782 O O . ALA A 1 96 ? -7.743 8.615 22.519 1.00 89.25 96 ALA A O 1
ATOM 783 N N . GLU A 1 97 ? -6.039 7.383 23.318 1.00 89.81 97 GLU A N 1
ATOM 784 C CA . GLU A 1 97 ? -4.967 8.125 22.671 1.00 89.81 97 GLU A CA 1
ATOM 785 C C . GLU A 1 97 ? -5.150 8.210 21.149 1.00 89.81 97 GLU A C 1
ATOM 787 O O . GLU A 1 97 ? -5.672 7.272 20.529 1.00 89.81 97 GLU A O 1
ATOM 792 N N . PRO A 1 98 ? -4.710 9.311 20.521 1.00 86.50 98 PRO A N 1
ATOM 793 C CA . PRO A 1 98 ? -4.614 9.393 19.072 1.00 86.50 98 PRO A CA 1
ATOM 794 C C . PRO A 1 98 ? -3.724 8.287 18.490 1.00 86.50 98 PRO A C 1
ATOM 796 O O . PRO A 1 98 ? -2.784 7.801 19.124 1.00 86.50 98 PRO A O 1
ATOM 799 N N . TYR A 1 99 ? -4.016 7.886 17.252 1.00 83.44 99 TYR A N 1
ATOM 800 C CA . TYR A 1 99 ? -3.205 6.895 16.550 1.00 83.44 99 TYR A CA 1
ATOM 801 C C . TYR A 1 99 ? -1.764 7.400 16.382 1.00 83.44 99 TYR A C 1
ATOM 803 O O . TYR A 1 99 ? -1.545 8.495 15.869 1.00 83.44 99 TYR A O 1
ATOM 811 N N . GLY A 1 100 ? -0.789 6.585 16.787 1.00 81.88 100 GLY A N 1
ATOM 812 C CA . GLY A 1 100 ? 0.638 6.911 16.689 1.00 81.88 100 GLY A CA 1
ATOM 813 C C . GLY A 1 100 ? 1.223 7.633 17.906 1.00 81.88 100 GLY A C 1
ATOM 814 O O . GLY A 1 100 ? 2.431 7.866 17.935 1.00 81.88 100 GLY A O 1
ATOM 815 N N . GLU A 1 101 ? 0.418 7.946 18.924 1.00 87.06 101 GLU A N 1
ATOM 816 C CA . GLU A 1 101 ? 0.925 8.532 20.163 1.00 87.06 101 GLU A CA 1
ATOM 817 C C . GLU A 1 101 ? 1.243 7.477 21.224 1.00 87.06 101 GLU A C 1
ATOM 819 O O . GLU A 1 101 ? 0.468 6.557 21.496 1.00 87.06 101 GLU A O 1
ATOM 824 N N . TYR A 1 102 ? 2.390 7.656 21.876 1.00 82.88 102 TYR A N 1
ATOM 825 C CA . TYR A 1 102 ? 2.807 6.839 23.005 1.00 82.88 102 TYR A CA 1
ATOM 826 C C . TYR A 1 102 ? 2.566 7.589 24.306 1.00 82.88 102 TYR A C 1
ATOM 828 O O . TYR A 1 102 ? 3.167 8.628 24.563 1.00 82.88 102 TYR A O 1
ATOM 836 N N . HIS A 1 103 ? 1.715 7.015 25.150 1.00 87.06 103 HIS A N 1
ATOM 837 C CA . HIS A 1 103 ? 1.459 7.505 26.500 1.00 87.06 103 HIS A CA 1
ATOM 838 C C . HIS A 1 103 ? 1.931 6.463 27.508 1.00 87.06 103 HIS A C 1
ATOM 840 O O . HIS A 1 103 ? 1.666 5.270 27.330 1.00 87.06 103 HIS A O 1
ATOM 846 N N . PHE A 1 104 ? 2.634 6.924 28.548 1.00 89.25 104 PHE A N 1
ATOM 847 C CA . PHE A 1 104 ? 3.177 6.074 29.614 1.00 89.25 104 PHE A CA 1
ATOM 848 C C . PHE A 1 104 ? 2.070 5.306 30.344 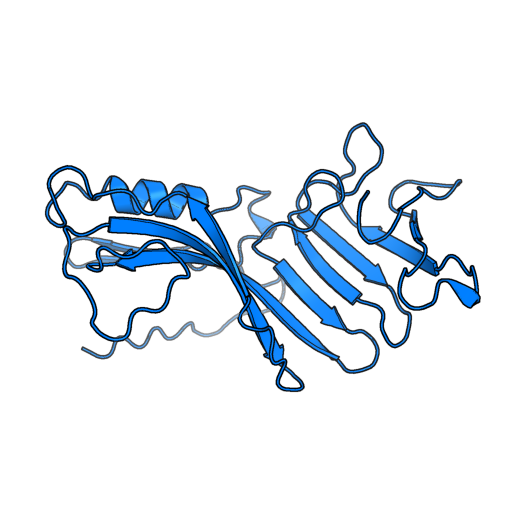1.00 89.25 104 PHE A C 1
ATOM 850 O O . PHE A 1 104 ? 2.215 4.118 30.618 1.00 89.25 104 PHE A O 1
ATOM 857 N N . THR A 1 105 ? 0.939 5.972 30.584 1.00 90.31 105 THR A N 1
ATOM 858 C CA . THR A 1 105 ? -0.250 5.360 31.174 1.00 90.31 105 THR A CA 1
ATOM 859 C C . THR A 1 105 ? -1.344 5.283 30.114 1.00 90.31 105 THR A C 1
ATOM 861 O O . THR A 1 105 ? -1.816 6.336 29.682 1.00 90.31 105 THR A O 1
ATOM 864 N N . PRO A 1 106 ? -1.752 4.076 29.680 1.00 87.69 106 PRO A N 1
ATOM 865 C CA . PRO A 1 106 ? -2.813 3.925 28.700 1.00 87.69 106 PRO A CA 1
ATOM 866 C C . PRO A 1 106 ? -4.160 4.380 29.263 1.00 87.69 106 PRO A C 1
ATOM 868 O O . PRO A 1 106 ? -4.556 3.955 30.349 1.00 87.69 106 PRO A O 1
ATOM 871 N N . GLN A 1 107 ? -4.876 5.211 28.511 1.00 89.81 107 GLN A N 1
ATOM 872 C CA . GLN A 1 107 ? -6.221 5.653 28.871 1.00 89.81 107 GLN A CA 1
ATOM 873 C C . GLN A 1 107 ? -7.269 4.762 28.194 1.00 89.81 107 GLN A C 1
ATOM 875 O O . GLN A 1 107 ? -7.233 4.615 26.972 1.00 89.81 107 GLN A O 1
ATOM 880 N N . PRO A 1 108 ? -8.204 4.153 28.942 1.00 90.06 108 PRO A N 1
ATOM 881 C CA . PRO A 1 108 ? -9.255 3.338 28.350 1.00 90.06 108 PRO A CA 1
ATOM 882 C C . PRO A 1 108 ? -10.274 4.208 27.601 1.00 90.06 108 PRO A C 1
ATOM 884 O O . PRO A 1 108 ? -10.605 5.312 28.030 1.00 90.06 108 PRO A O 1
ATOM 887 N N . ALA A 1 109 ? -10.808 3.684 26.503 1.00 88.31 109 ALA A N 1
ATOM 888 C CA . ALA A 1 109 ? -11.905 4.271 25.741 1.00 88.31 109 ALA A CA 1
ATOM 889 C C . ALA A 1 109 ? -12.843 3.184 25.203 1.00 88.31 109 ALA A C 1
ATOM 891 O O . ALA A 1 109 ? -12.564 1.985 25.303 1.00 88.31 109 ALA A O 1
ATOM 892 N N . ALA A 1 110 ? -13.949 3.618 24.596 1.00 88.44 110 ALA A N 1
ATOM 893 C CA . ALA A 1 110 ? -14.779 2.749 23.774 1.00 88.44 110 ALA A CA 1
ATOM 894 C C . ALA A 1 110 ? -13.938 2.066 22.681 1.00 88.44 110 ALA A C 1
ATOM 896 O O . ALA A 1 110 ? -12.892 2.571 22.262 1.00 88.44 110 ALA A O 1
ATOM 897 N N . LEU A 1 111 ? -14.397 0.902 22.212 1.00 88.50 111 LEU A N 1
ATOM 898 C CA . LEU A 1 111 ? -13.734 0.224 21.106 1.00 88.50 111 LEU A CA 1
ATOM 899 C C . LEU A 1 111 ? -13.821 1.085 19.849 1.00 88.50 111 LEU A C 1
ATOM 901 O O . LEU A 1 111 ? -14.902 1.495 19.421 1.00 88.50 111 LEU A O 1
ATOM 905 N N . ARG A 1 112 ? -12.657 1.322 19.256 1.00 89.81 112 ARG A N 1
ATOM 906 C CA . ARG A 1 112 ? -12.479 2.026 17.995 1.00 89.81 112 ARG A CA 1
ATOM 907 C C . ARG A 1 112 ? -11.820 1.101 16.991 1.00 89.81 112 ARG A C 1
ATOM 909 O O . ARG A 1 112 ? -11.028 0.241 17.370 1.00 89.81 112 ARG A O 1
ATOM 916 N N . PHE A 1 113 ? -12.118 1.293 15.720 1.00 90.75 113 PHE A N 1
ATOM 917 C CA . PHE A 1 113 ? -11.573 0.501 14.629 1.00 90.75 113 PHE A CA 1
ATOM 918 C C . PHE A 1 113 ? -11.036 1.402 13.523 1.00 90.75 113 PHE A C 1
ATOM 920 O O . PHE A 1 113 ? -11.398 2.576 13.414 1.00 90.75 113 PHE A O 1
ATOM 927 N N . GLY A 1 114 ? -10.162 0.850 12.698 1.00 91.62 114 GLY A N 1
ATOM 928 C CA . GLY A 1 114 ? -9.617 1.548 11.547 1.00 91.62 114 GLY A CA 1
ATOM 929 C C . GLY A 1 114 ? -8.826 0.612 10.655 1.00 91.62 114 GLY A C 1
ATOM 930 O O . GLY A 1 114 ? -8.695 -0.580 10.937 1.00 91.62 114 GLY A O 1
ATOM 931 N N . VAL A 1 115 ? -8.281 1.173 9.582 1.00 91.12 115 VAL A N 1
ATOM 932 C CA . VAL A 1 115 ? -7.384 0.467 8.667 1.00 91.12 115 VAL A CA 1
ATOM 933 C C . VAL A 1 115 ? -6.121 1.292 8.500 1.00 91.12 115 VAL A C 1
ATOM 935 O O . VAL A 1 115 ? -6.185 2.498 8.255 1.00 91.12 115 VAL A O 1
ATOM 938 N N . ALA A 1 116 ? -4.971 0.643 8.638 1.00 91.81 116 ALA A N 1
ATOM 939 C CA . ALA A 1 116 ? -3.667 1.252 8.430 1.00 91.81 116 ALA A CA 1
ATOM 940 C C . ALA A 1 116 ? -2.924 0.546 7.293 1.00 91.81 116 ALA A C 1
ATOM 942 O O . ALA A 1 116 ? -2.940 -0.679 7.202 1.00 91.81 116 ALA A O 1
ATOM 943 N N . SER A 1 117 ? -2.242 1.315 6.450 1.00 91.94 117 SER A N 1
ATOM 944 C CA . SER A 1 117 ? -1.201 0.796 5.571 1.00 91.94 117 SER A CA 1
ATOM 945 C C . SER A 1 117 ? 0.071 0.625 6.394 1.00 91.94 117 SER A C 1
ATOM 947 O O . SER A 1 117 ? 0.522 1.564 7.057 1.00 91.94 117 SER A O 1
ATOM 949 N N . VAL A 1 118 ? 0.619 -0.584 6.384 1.00 92.00 118 VAL A N 1
ATOM 950 C CA . VAL A 1 118 ? 1.792 -0.975 7.159 1.00 92.00 118 VAL A CA 1
ATOM 951 C C . VAL A 1 118 ? 2.842 -1.519 6.214 1.00 92.00 118 VAL A C 1
ATOM 953 O O . VAL A 1 118 ? 2.633 -2.552 5.584 1.00 92.00 118 VAL A O 1
ATOM 956 N N . GLU A 1 119 ? 3.975 -0.831 6.152 1.00 92.88 119 GLU A N 1
ATOM 957 C CA . GLU A 1 119 ? 5.164 -1.268 5.438 1.00 92.88 119 GLU A CA 1
ATOM 958 C C . GLU A 1 119 ? 6.170 -1.873 6.412 1.00 92.88 119 GLU A C 1
ATOM 960 O O . GLU A 1 119 ? 6.474 -1.292 7.457 1.00 92.88 119 GLU A O 1
ATOM 965 N N . CYS A 1 120 ? 6.699 -3.045 6.078 1.00 92.38 120 CYS A N 1
ATOM 966 C CA . CYS A 1 120 ? 7.655 -3.754 6.912 1.00 92.38 120 CYS A CA 1
ATOM 967 C C . CYS A 1 120 ? 8.773 -4.376 6.073 1.00 92.38 120 CYS A C 1
ATOM 969 O O . CYS A 1 120 ? 8.537 -4.866 4.969 1.00 92.38 120 CYS A O 1
ATOM 971 N N . SER A 1 121 ? 9.986 -4.403 6.630 1.00 93.44 121 SER A N 1
ATOM 972 C CA . SER A 1 121 ? 11.088 -5.206 6.097 1.00 93.44 121 SER A CA 1
ATOM 973 C C . SER A 1 121 ? 10.827 -6.670 6.437 1.00 93.44 121 SER A C 1
ATOM 975 O O . SER A 1 121 ? 10.755 -7.037 7.610 1.00 93.44 121 SER A O 1
ATOM 977 N N . THR A 1 122 ? 10.665 -7.501 5.414 1.00 91.06 122 THR A N 1
ATOM 978 C CA . THR A 1 122 ? 10.413 -8.945 5.559 1.00 91.06 122 THR A CA 1
ATOM 979 C C . THR A 1 122 ? 11.661 -9.779 5.307 1.00 91.06 122 THR A C 1
ATOM 981 O O . THR A 1 122 ? 11.761 -10.901 5.800 1.00 91.06 122 THR A O 1
ATOM 984 N N . PHE A 1 123 ? 12.636 -9.228 4.580 1.00 89.94 123 PHE A N 1
ATOM 985 C CA . PHE A 1 123 ? 13.907 -9.885 4.312 1.00 89.94 123 PHE A CA 1
ATOM 986 C C . PHE A 1 123 ? 15.039 -8.866 4.212 1.00 89.94 123 PHE A C 1
ATOM 988 O O . PHE A 1 123 ? 14.890 -7.809 3.599 1.00 89.94 123 PHE A O 1
ATOM 995 N N . GLY A 1 124 ? 16.200 -9.215 4.764 1.00 89.00 124 GLY A N 1
ATOM 996 C CA . GLY A 1 124 ? 17.382 -8.364 4.768 1.00 89.00 124 GLY A CA 1
ATOM 997 C C . GLY A 1 124 ? 17.717 -7.833 6.154 1.00 89.00 124 GLY A C 1
ATOM 998 O O . GLY A 1 124 ? 17.531 -8.510 7.163 1.00 89.00 124 GLY A O 1
ATOM 999 N N . ARG A 1 125 ? 18.261 -6.617 6.203 1.00 86.69 125 ARG A N 1
ATOM 1000 C CA . ARG A 1 125 ? 18.659 -5.977 7.463 1.00 86.69 125 ARG A CA 1
ATOM 1001 C C . ARG A 1 125 ? 17.464 -5.404 8.228 1.00 86.69 125 ARG A C 1
ATOM 1003 O O . ARG A 1 125 ? 16.395 -5.157 7.672 1.00 86.69 125 ARG A O 1
ATOM 1010 N N . PHE A 1 126 ? 17.693 -5.111 9.505 1.00 84.81 126 PHE A N 1
ATOM 1011 C CA . PHE A 1 126 ? 16.773 -4.310 10.303 1.00 84.81 126 PHE A CA 1
ATOM 1012 C C . PHE A 1 126 ? 16.852 -2.833 9.895 1.00 84.81 126 PHE A C 1
ATOM 1014 O O . PHE A 1 126 ? 17.941 -2.264 9.773 1.00 84.81 126 PHE A O 1
ATOM 1021 N N . PHE A 1 127 ? 15.695 -2.199 9.721 1.00 87.00 127 PHE A N 1
ATOM 1022 C CA . PHE A 1 127 ? 15.584 -0.783 9.386 1.00 87.00 127 PHE A CA 1
ATOM 1023 C C . PHE A 1 127 ? 14.868 -0.057 10.517 1.00 87.00 127 PHE A C 1
ATOM 1025 O O . PHE A 1 127 ? 13.702 -0.313 10.778 1.00 87.00 127 PHE A O 1
ATOM 1032 N N . ARG A 1 128 ? 15.549 0.899 11.158 1.00 87.62 128 ARG A N 1
ATOM 1033 C CA . ARG A 1 128 ? 15.035 1.610 12.347 1.00 87.62 128 ARG A CA 1
ATOM 1034 C C . ARG A 1 128 ? 13.706 2.351 12.155 1.00 87.62 128 ARG A C 1
ATOM 1036 O O . ARG A 1 128 ? 13.094 2.734 13.140 1.00 87.62 128 ARG A O 1
ATOM 1043 N N . HIS A 1 129 ? 13.353 2.667 10.912 1.00 86.81 129 HIS A N 1
ATOM 1044 C CA . HIS A 1 129 ? 12.141 3.407 10.558 1.00 86.81 129 HIS A CA 1
ATOM 1045 C C . HIS A 1 129 ? 10.993 2.474 10.156 1.00 86.81 129 HIS A C 1
ATOM 1047 O O . HIS A 1 129 ? 9.908 2.957 9.856 1.00 86.81 129 HIS A O 1
ATOM 1053 N N . LEU A 1 130 ? 11.236 1.158 10.148 1.00 90.44 130 LEU A N 1
ATOM 1054 C CA . LEU A 1 130 ? 10.239 0.133 9.889 1.00 90.44 130 LEU A CA 1
ATOM 1055 C C . LEU A 1 130 ? 9.940 -0.656 11.180 1.00 90.44 130 LEU A C 1
ATOM 1057 O O . LEU A 1 130 ? 10.847 -0.852 11.993 1.00 90.44 130 LEU A O 1
ATOM 1061 N N . PRO A 1 131 ? 8.696 -1.136 11.370 1.00 91.75 131 PRO A N 1
ATOM 1062 C CA . PRO A 1 131 ? 7.559 -0.972 10.464 1.00 91.75 131 PRO A CA 1
ATOM 1063 C C . PRO A 1 131 ? 7.055 0.477 10.426 1.00 91.75 131 PRO A C 1
ATOM 1065 O O . PRO A 1 131 ? 6.950 1.139 11.457 1.00 91.75 131 PRO A O 1
ATOM 1068 N N . GLN A 1 132 ? 6.748 0.963 9.227 1.00 91.56 132 GLN A N 1
ATOM 1069 C CA . GLN A 1 132 ? 6.158 2.280 9.029 1.00 91.56 132 GLN A CA 1
ATOM 1070 C C . GLN A 1 132 ? 4.658 2.107 8.835 1.00 91.56 132 GLN A C 1
ATOM 1072 O O . GLN A 1 132 ? 4.216 1.293 8.029 1.00 91.56 132 GLN A O 1
ATOM 1077 N N . THR A 1 133 ? 3.873 2.877 9.578 1.00 91.56 133 THR A N 1
ATOM 1078 C CA . THR A 1 133 ? 2.414 2.806 9.528 1.00 91.56 133 THR A CA 1
ATOM 1079 C C . THR A 1 133 ? 1.838 4.145 9.091 1.00 91.56 133 THR A C 1
ATOM 1081 O O . THR A 1 133 ? 2.355 5.209 9.436 1.00 91.56 133 THR A O 1
ATOM 1084 N N . SER A 1 134 ? 0.775 4.098 8.298 1.00 90.50 134 SER A N 1
ATOM 1085 C CA . SER A 1 134 ? -0.019 5.265 7.932 1.00 90.50 134 SER A CA 1
ATOM 1086 C C . SER A 1 134 ? -1.493 4.906 7.985 1.00 90.50 134 SER A C 1
ATOM 1088 O O . SER A 1 134 ? -1.913 3.834 7.557 1.00 90.50 134 SER A O 1
ATOM 1090 N N . LEU A 1 135 ? -2.282 5.792 8.567 1.00 92.25 135 LEU A N 1
ATOM 1091 C CA . LEU A 1 135 ? -3.698 5.567 8.774 1.00 92.25 135 LEU A CA 1
ATOM 1092 C C . LEU A 1 135 ? -4.459 5.842 7.474 1.00 92.25 135 LEU A C 1
ATOM 1094 O O . LEU A 1 135 ? -4.345 6.932 6.917 1.00 92.25 135 LEU A O 1
ATOM 1098 N N . LEU A 1 136 ? -5.216 4.857 6.993 1.00 89.62 136 LEU A N 1
ATOM 1099 C CA . LEU A 1 136 ? -6.077 5.007 5.817 1.00 89.62 136 LEU A CA 1
ATOM 1100 C C . LEU A 1 136 ? -7.466 5.482 6.235 1.00 89.62 136 LEU A C 1
ATOM 1102 O O . LEU A 1 136 ? -8.022 6.389 5.622 1.00 89.62 136 LEU A O 1
ATOM 1106 N N . VAL A 1 137 ? -8.010 4.865 7.290 1.00 90.50 137 VAL A N 1
ATOM 1107 C CA . VAL A 1 137 ? -9.346 5.140 7.832 1.00 90.50 137 VAL A CA 1
ATOM 1108 C C . VAL A 1 137 ? -9.345 4.968 9.348 1.00 90.50 137 VAL A C 1
ATOM 1110 O O . VAL A 1 137 ? -8.694 4.065 9.874 1.00 90.50 137 VAL A O 1
ATOM 1113 N N . GLY A 1 138 ? -10.131 5.792 10.044 1.00 89.19 138 GLY A N 1
ATOM 1114 C CA . GLY A 1 138 ? -10.321 5.722 11.494 1.00 89.19 138 GLY A CA 1
ATOM 1115 C C . GLY A 1 138 ? -9.276 6.531 12.278 1.00 89.19 138 GLY A C 1
ATOM 1116 O O . GLY A 1 138 ? -8.733 7.474 11.711 1.00 89.19 138 GLY A O 1
ATOM 1117 N N . PRO A 1 139 ? -9.025 6.204 13.566 1.00 90.12 139 PRO A N 1
ATOM 1118 C CA . PRO A 1 139 ? -9.841 5.302 14.373 1.00 90.12 139 PRO A CA 1
ATOM 1119 C C . PRO A 1 139 ? -11.236 5.905 14.598 1.00 90.12 139 PRO A C 1
ATOM 1121 O O . PRO A 1 139 ? -11.347 7.047 15.039 1.00 90.12 139 PRO A O 1
ATOM 1124 N N . ALA A 1 140 ? -12.290 5.144 14.316 1.00 89.19 140 ALA A N 1
ATOM 1125 C CA . ALA A 1 140 ? -13.680 5.528 14.566 1.00 89.19 140 ALA A CA 1
ATOM 1126 C C . ALA A 1 140 ? -14.296 4.602 15.619 1.00 89.19 140 ALA A C 1
ATOM 1128 O O . ALA A 1 140 ? -13.936 3.429 15.683 1.00 89.19 140 ALA A O 1
ATOM 1129 N N . GLU A 1 141 ? -15.203 5.104 16.454 1.00 88.38 141 GLU A N 1
ATOM 1130 C CA . GLU A 1 141 ? -15.940 4.261 17.406 1.00 88.38 141 GLU A CA 1
ATOM 1131 C C . GLU A 1 141 ? -16.796 3.225 16.676 1.00 88.38 141 GLU A C 1
ATOM 1133 O O . GLU A 1 141 ? -17.352 3.513 15.618 1.00 88.38 141 GLU A O 1
ATOM 1138 N N . ILE A 1 142 ? -16.901 2.017 17.239 1.00 83.50 142 ILE A N 1
ATOM 1139 C CA . ILE A 1 142 ? -17.754 0.962 16.683 1.00 83.50 142 ILE A CA 1
ATOM 1140 C C . ILE A 1 142 ? -19.226 1.314 16.967 1.00 83.50 142 ILE A C 1
ATOM 1142 O O . ILE A 1 142 ? -19.635 1.268 18.134 1.00 83.50 142 ILE A O 1
ATOM 1146 N N . PRO A 1 143 ? -20.053 1.624 15.947 1.00 75.38 143 PRO A N 1
ATOM 1147 C CA . PRO A 1 143 ? -21.456 1.966 16.162 1.00 75.38 143 PRO A CA 1
ATOM 1148 C C . PRO A 1 143 ? -22.202 0.782 16.785 1.00 75.38 143 PRO A C 1
ATOM 1150 O O . PRO A 1 143 ? -22.157 -0.324 16.255 1.00 75.38 143 PRO A O 1
ATOM 1153 N N . GLY A 1 144 ? -22.865 0.992 17.926 1.00 74.75 144 GLY A N 1
ATOM 1154 C CA . GLY A 1 144 ? -23.573 -0.080 18.641 1.00 74.75 144 GLY A CA 1
ATOM 1155 C C . GLY A 1 144 ? -22.668 -1.080 19.380 1.00 74.75 144 GLY A C 1
ATOM 1156 O O . GLY A 1 144 ? -23.169 -2.051 19.944 1.00 74.75 144 GLY A O 1
ATOM 1157 N N . GLY A 1 145 ? -21.352 -0.838 19.426 1.00 76.94 145 GLY A N 1
ATOM 1158 C CA . GLY A 1 145 ? -20.386 -1.688 20.119 1.00 76.94 145 GLY A CA 1
ATOM 1159 C C . GLY A 1 145 ? -19.988 -2.959 19.348 1.00 76.94 145 GLY A C 1
ATOM 1160 O O . GLY A 1 145 ? -20.446 -3.203 18.235 1.00 76.94 145 GLY A O 1
ATOM 1161 N N . PRO A 1 146 ? -19.118 -3.806 19.925 1.00 70.00 146 PRO A N 1
ATOM 1162 C CA . PRO A 1 146 ? -18.531 -4.959 19.231 1.00 70.00 146 PRO A CA 1
ATOM 1163 C C . PRO A 1 146 ? -19.547 -6.051 18.865 1.00 70.00 146 PRO A C 1
ATOM 1165 O O . PRO A 1 146 ? -19.271 -6.856 17.982 1.00 70.00 146 PRO A O 1
ATOM 1168 N N . ALA A 1 147 ? -20.708 -6.072 19.528 1.00 68.69 147 ALA A N 1
ATOM 1169 C CA . ALA A 1 147 ? -21.810 -6.993 19.251 1.00 68.69 147 ALA A CA 1
ATOM 1170 C C . ALA A 1 147 ? -22.725 -6.527 18.101 1.00 68.69 147 ALA A C 1
ATOM 1172 O O . ALA A 1 147 ? -23.692 -7.218 17.780 1.00 68.69 147 ALA A O 1
ATOM 1173 N N . ALA A 1 148 ? -22.446 -5.365 17.496 1.00 69.69 148 ALA A N 1
ATOM 1174 C CA . ALA A 1 148 ? -23.136 -4.913 16.297 1.00 69.69 148 ALA A CA 1
ATOM 1175 C C . ALA A 1 148 ? -22.945 -5.909 15.138 1.00 69.69 148 ALA A C 1
ATOM 1177 O O . ALA A 1 148 ? -22.020 -6.720 15.135 1.00 69.69 148 ALA A O 1
ATOM 1178 N N . ASP A 1 149 ? -23.812 -5.816 14.134 1.00 74.00 149 ASP A N 1
ATOM 1179 C CA . ASP A 1 149 ? -24.004 -6.715 12.980 1.00 74.00 149 ASP A CA 1
ATOM 1180 C C . ASP A 1 149 ? -22.789 -6.939 12.041 1.00 74.00 149 ASP A C 1
ATOM 1182 O O . ASP A 1 149 ? -22.932 -7.464 10.933 1.00 74.00 149 ASP A O 1
ATOM 1186 N N . GLY A 1 150 ? -21.582 -6.556 12.460 1.00 78.25 150 GLY A N 1
ATOM 1187 C CA . GLY A 1 150 ? -20.343 -6.722 11.709 1.00 78.25 150 GLY A CA 1
ATOM 1188 C C . GLY A 1 150 ? -20.145 -5.691 10.596 1.00 78.25 150 GLY A C 1
ATOM 1189 O O . GLY A 1 150 ? -19.208 -5.840 9.810 1.00 78.25 150 GLY A O 1
ATOM 1190 N N . GLN A 1 151 ? -20.968 -4.635 10.513 1.00 79.50 151 GLN A N 1
ATOM 1191 C CA . GLN A 1 151 ? -20.791 -3.560 9.524 1.00 79.50 151 GLN A CA 1
ATOM 1192 C C . GLN A 1 151 ? -19.392 -2.931 9.561 1.00 79.50 151 GLN A C 1
ATOM 1194 O O . GLN A 1 151 ? -18.783 -2.729 8.514 1.00 79.50 151 GLN A O 1
ATOM 1199 N N . TRP A 1 152 ? -18.841 -2.700 10.753 1.00 78.44 152 TRP A N 1
ATOM 1200 C CA . TRP A 1 152 ? -17.489 -2.158 10.923 1.00 78.44 152 TRP A CA 1
ATOM 1201 C C . TRP A 1 152 ? -16.400 -3.097 10.369 1.00 78.44 152 TRP A C 1
ATOM 1203 O O . TRP A 1 152 ? -15.396 -2.635 9.829 1.00 78.44 152 TRP A O 1
ATOM 1213 N N . VAL A 1 153 ? -16.613 -4.420 10.427 1.00 81.81 153 VAL A N 1
ATOM 1214 C CA . VAL A 1 153 ? -15.705 -5.414 9.825 1.00 81.81 153 VAL A CA 1
ATOM 1215 C C . VAL A 1 153 ? -15.751 -5.318 8.305 1.00 81.81 153 VAL A C 1
ATOM 1217 O O . VAL A 1 153 ? -14.703 -5.326 7.663 1.00 81.81 153 VAL A O 1
ATOM 1220 N N . ARG A 1 154 ? -16.953 -5.200 7.725 1.00 81.38 154 ARG A N 1
ATOM 1221 C CA . ARG A 1 154 ? -17.125 -5.018 6.274 1.00 81.38 154 ARG A CA 1
ATOM 1222 C C . ARG A 1 154 ? -16.451 -3.736 5.800 1.00 81.38 154 ARG A C 1
ATOM 1224 O O . ARG A 1 154 ? -15.672 -3.791 4.860 1.00 81.38 154 ARG A O 1
ATOM 1231 N N . GLN A 1 155 ? -16.635 -2.639 6.531 1.00 79.94 155 GLN A N 1
ATOM 1232 C CA . GLN A 1 155 ? -15.952 -1.382 6.243 1.00 79.94 155 GLN A CA 1
ATOM 1233 C C . GLN A 1 155 ? -14.424 -1.547 6.254 1.00 79.94 155 GLN A C 1
ATOM 1235 O O . GLN A 1 155 ? -13.749 -1.072 5.346 1.00 79.94 155 GLN A O 1
ATOM 1240 N N . CYS A 1 156 ? -13.855 -2.259 7.234 1.00 82.19 156 CYS A N 1
ATOM 1241 C CA . CYS A 1 156 ? -12.427 -2.578 7.209 1.00 82.19 156 CYS A CA 1
ATOM 1242 C C . CYS A 1 156 ? -12.037 -3.399 5.973 1.00 82.19 156 CYS A C 1
ATOM 1244 O O . CYS A 1 156 ? -11.029 -3.097 5.338 1.00 82.19 156 CYS A O 1
ATOM 1246 N N . LEU A 1 157 ? -12.805 -4.438 5.637 1.00 81.62 157 LEU A N 1
ATOM 1247 C CA . LEU A 1 157 ? -12.528 -5.313 4.493 1.00 81.62 157 LEU A CA 1
ATOM 1248 C C . LEU A 1 157 ? -12.532 -4.547 3.165 1.00 81.62 157 LEU A C 1
ATOM 1250 O O . LEU A 1 157 ? -11.649 -4.779 2.339 1.00 81.62 157 LEU A O 1
ATOM 1254 N N . ASP A 1 158 ? -13.443 -3.593 2.997 1.00 81.06 158 ASP A N 1
ATOM 1255 C CA . ASP A 1 158 ? -13.519 -2.744 1.803 1.00 81.06 158 ASP A CA 1
ATOM 1256 C C . ASP A 1 158 ? -12.262 -1.874 1.633 1.00 81.06 158 ASP A C 1
ATOM 1258 O O . ASP A 1 158 ? -11.820 -1.624 0.517 1.00 81.06 158 ASP A O 1
ATOM 1262 N N . HIS A 1 159 ? -11.630 -1.455 2.734 1.00 79.81 159 HIS A N 1
ATOM 1263 C CA . HIS A 1 159 ? -10.372 -0.698 2.700 1.00 79.81 159 HIS A CA 1
ATOM 1264 C C . HIS A 1 159 ? -9.118 -1.585 2.667 1.00 79.81 159 HIS A C 1
ATOM 1266 O O . HIS A 1 159 ? -8.043 -1.132 2.264 1.00 79.81 159 HIS A O 1
ATOM 1272 N N . MET A 1 160 ? -9.228 -2.847 3.089 1.00 80.25 160 MET A N 1
ATOM 1273 C CA . MET A 1 160 ? -8.142 -3.829 2.997 1.00 80.25 160 MET A CA 1
ATOM 1274 C C . MET A 1 160 ? -8.050 -4.488 1.619 1.00 80.25 160 MET A C 1
ATOM 1276 O O . MET A 1 160 ? -6.996 -5.008 1.250 1.00 80.25 160 MET A O 1
ATOM 1280 N N . THR A 1 161 ? -9.141 -4.475 0.858 1.00 70.88 161 THR A N 1
ATOM 1281 C CA . THR A 1 161 ? -9.182 -5.009 -0.499 1.00 70.88 161 THR A CA 1
ATOM 1282 C C . THR A 1 161 ? -8.876 -3.908 -1.503 1.00 70.88 161 THR A C 1
ATOM 1284 O O . THR A 1 161 ? -9.498 -2.853 -1.513 1.00 70.88 161 THR A O 1
ATOM 1287 N N . VAL A 1 162 ? -7.901 -4.154 -2.378 1.00 62.84 162 VAL A N 1
ATOM 1288 C CA . VAL A 1 162 ? -7.720 -3.327 -3.570 1.00 62.84 162 VAL A CA 1
ATOM 1289 C C . VAL A 1 162 ? -8.278 -4.111 -4.740 1.00 62.84 162 VAL A C 1
ATOM 1291 O O . VAL A 1 162 ? -7.747 -5.153 -5.125 1.00 62.84 162 VAL A O 1
ATOM 1294 N N . SER A 1 163 ? -9.414 -3.642 -5.244 1.00 54.31 163 SER A N 1
ATOM 1295 C CA . SER A 1 163 ? -10.101 -4.237 -6.381 1.00 54.31 163 SER A CA 1
ATOM 1296 C C . SER A 1 163 ? -9.250 -4.095 -7.641 1.00 54.31 163 SER A C 1
ATOM 1298 O O . SER A 1 163 ? -9.004 -2.985 -8.112 1.00 54.31 163 SER A O 1
ATOM 1300 N N . GLY A 1 164 ? -8.847 -5.231 -8.201 1.00 50.53 164 GLY A N 1
ATOM 1301 C CA . GLY A 1 164 ? -8.264 -5.328 -9.531 1.00 50.53 164 GLY A CA 1
ATOM 1302 C C . GLY A 1 164 ? -8.679 -6.566 -10.284 1.00 50.53 164 GLY A C 1
ATOM 1303 O O . GLY A 1 164 ? -9.519 -7.315 -9.783 1.00 50.53 164 GLY A O 1
ATOM 1304 N N . PRO A 1 165 ? -8.102 -6.790 -11.479 1.00 43.19 165 PRO A N 1
ATOM 1305 C CA . PRO A 1 165 ? -8.363 -8.012 -12.219 1.00 43.19 165 PRO A CA 1
ATOM 1306 C C . PRO A 1 165 ? -8.062 -9.208 -11.308 1.00 43.19 165 PRO A C 1
ATOM 1308 O O . PRO A 1 165 ? -7.023 -9.258 -10.647 1.00 43.19 165 PRO A O 1
ATOM 1311 N N . ALA A 1 166 ? -9.024 -10.130 -11.233 1.00 44.69 166 ALA A N 1
ATOM 1312 C CA . ALA A 1 166 ? -9.079 -11.243 -10.283 1.00 44.69 166 ALA A CA 1
ATOM 1313 C C . ALA A 1 166 ? -7.835 -12.159 -10.293 1.00 44.69 166 ALA A C 1
ATOM 1315 O O . ALA A 1 166 ? -7.639 -12.932 -9.361 1.00 44.69 166 ALA A O 1
ATOM 1316 N N . GLU A 1 167 ? -6.979 -12.031 -11.306 1.00 40.66 167 GLU A N 1
ATOM 1317 C CA . GLU A 1 167 ? -5.708 -12.740 -11.477 1.00 40.66 167 GLU A CA 1
ATOM 1318 C C . GLU A 1 167 ? -4.619 -12.382 -10.453 1.00 40.66 167 GLU A C 1
ATOM 1320 O O . GLU A 1 167 ? -3.695 -13.165 -10.264 1.00 40.66 167 GLU A O 1
ATOM 1325 N N . ALA A 1 168 ? -4.708 -11.238 -9.765 1.00 44.06 168 ALA A N 1
ATOM 1326 C CA . ALA A 1 168 ? -3.644 -10.776 -8.861 1.00 44.06 168 ALA A CA 1
ATOM 1327 C C . ALA A 1 168 ? -4.015 -10.793 -7.366 1.00 44.06 168 ALA A C 1
ATOM 1329 O O . ALA A 1 168 ? -3.250 -10.297 -6.531 1.00 44.06 168 ALA A O 1
ATOM 1330 N N . ALA A 1 169 ? -5.178 -11.342 -6.997 1.00 41.22 169 ALA A N 1
ATOM 1331 C CA . ALA A 1 169 ? -5.557 -11.463 -5.594 1.00 41.22 169 ALA A CA 1
ATOM 1332 C C . ALA A 1 169 ? -4.614 -12.456 -4.887 1.00 41.22 169 ALA A C 1
ATOM 1334 O O . ALA A 1 169 ? -4.740 -13.670 -5.009 1.00 41.22 169 ALA A O 1
ATOM 1335 N N . ARG A 1 170 ? -3.641 -11.915 -4.143 1.00 48.66 170 ARG A N 1
ATOM 1336 C CA . ARG A 1 170 ? -2.819 -12.644 -3.157 1.00 48.66 170 ARG A CA 1
ATOM 1337 C C . ARG A 1 170 ? -3.446 -12.616 -1.757 1.00 48.66 170 ARG A C 1
ATOM 1339 O O . ARG A 1 170 ? -2.824 -13.027 -0.780 1.00 48.66 170 ARG A O 1
ATOM 1346 N N . THR A 1 171 ? -4.661 -12.087 -1.647 1.00 45.41 171 THR A N 1
ATOM 1347 C CA . THR A 1 171 ? -5.360 -11.884 -0.382 1.00 45.41 171 THR A CA 1
ATOM 1348 C C . THR A 1 171 ? -6.173 -13.123 -0.048 1.00 45.41 171 THR A C 1
ATOM 1350 O O . THR A 1 171 ? -7.263 -13.319 -0.576 1.00 45.41 171 THR A O 1
ATOM 1353 N N . VAL A 1 172 ? -5.672 -13.938 0.878 1.00 57.06 172 VAL A N 1
ATOM 1354 C CA . VAL A 1 172 ? -6.458 -15.026 1.466 1.00 57.06 172 VAL A CA 1
ATOM 1355 C C . VAL A 1 172 ? -7.570 -14.412 2.322 1.00 57.06 172 VAL A C 1
ATOM 1357 O O . VAL A 1 172 ? -7.326 -13.897 3.410 1.00 57.06 172 VAL A O 1
ATOM 1360 N N . VAL A 1 173 ? -8.804 -14.467 1.839 1.00 54.41 173 VAL A N 1
ATOM 1361 C CA . VAL A 1 173 ? -10.001 -14.107 2.597 1.00 54.41 173 VAL A CA 1
ATOM 1362 C C . VAL A 1 173 ? -10.500 -15.355 3.311 1.00 54.41 173 VAL A C 1
ATOM 1364 O O . VAL A 1 173 ? -10.978 -16.293 2.671 1.00 54.41 173 VAL A O 1
ATOM 1367 N N . VAL A 1 174 ? -10.411 -15.356 4.640 1.00 61.06 174 VAL A N 1
ATOM 1368 C CA . VAL A 1 174 ? -11.011 -16.387 5.493 1.00 61.06 174 VAL A CA 1
ATOM 1369 C C . VAL A 1 174 ? -12.301 -15.834 6.088 1.00 61.06 174 VAL A C 1
ATOM 1371 O O . VAL A 1 174 ? -12.288 -14.853 6.825 1.00 61.06 174 VAL A O 1
ATOM 1374 N N . THR A 1 175 ? -13.428 -16.457 5.769 1.00 56.00 175 THR A N 1
ATOM 1375 C CA . THR A 1 175 ? -14.740 -16.150 6.341 1.00 56.00 175 THR A CA 1
ATOM 1376 C C . THR A 1 175 ? -15.158 -17.294 7.255 1.00 56.00 175 THR A C 1
ATOM 1378 O O . THR A 1 175 ? -15.159 -18.445 6.829 1.00 56.00 175 THR A O 1
ATOM 1381 N N . ALA A 1 176 ? -15.541 -16.991 8.493 1.00 57.59 176 ALA A N 1
ATOM 1382 C CA . ALA A 1 176 ? -16.105 -17.965 9.423 1.00 57.59 176 ALA A CA 1
ATOM 1383 C C . ALA A 1 176 ? -17.574 -17.617 9.696 1.00 57.59 176 ALA A C 1
ATOM 1385 O O . ALA A 1 176 ? -17.859 -16.528 10.186 1.00 57.59 176 ALA A O 1
ATOM 1386 N N . ASN A 1 177 ? -18.494 -18.534 9.395 1.00 51.25 177 ASN A N 1
ATOM 1387 C CA . ASN A 1 177 ? -19.926 -18.402 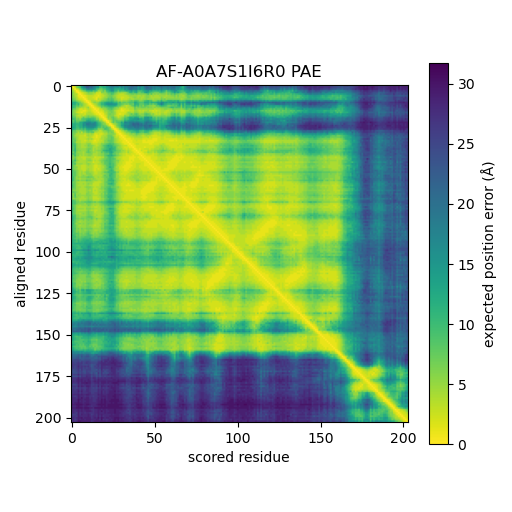9.682 1.00 51.25 177 ASN A CA 1
ATOM 1388 C C . ASN A 1 177 ? -20.416 -19.679 10.364 1.00 51.25 177 ASN A C 1
ATOM 1390 O O . ASN A 1 177 ? -20.205 -20.744 9.804 1.00 51.25 177 ASN A O 1
ATOM 1394 N N . ALA A 1 178 ? -21.060 -19.576 11.533 1.00 49.72 178 ALA A N 1
ATOM 1395 C CA . ALA A 1 178 ? -21.804 -20.637 12.240 1.00 49.72 178 ALA A CA 1
ATOM 1396 C C . ALA A 1 178 ? -21.443 -22.099 11.859 1.00 49.72 178 ALA A C 1
ATOM 1398 O O . ALA A 1 178 ? -22.267 -22.832 11.318 1.00 49.72 178 ALA A O 1
ATOM 1399 N N . GLY A 1 179 ? -20.200 -22.517 12.138 1.00 58.50 179 GLY A N 1
ATOM 1400 C CA . GLY A 1 179 ? -19.717 -23.888 11.901 1.00 58.50 179 GLY A CA 1
ATOM 1401 C C . GLY A 1 179 ? -19.013 -24.143 10.561 1.00 58.50 179 GLY A C 1
ATOM 1402 O O . GLY A 1 179 ? -18.571 -25.261 10.316 1.00 58.50 179 GLY A O 1
ATOM 1403 N N . GLN A 1 180 ? -18.858 -23.131 9.709 1.00 46.28 180 GLN A N 1
ATOM 1404 C CA . GLN A 1 180 ? -18.221 -23.234 8.400 1.00 46.28 180 GLN A CA 1
ATOM 1405 C C . GLN A 1 180 ? -17.109 -22.192 8.236 1.00 46.28 180 GLN A C 1
ATOM 1407 O O . GLN A 1 180 ? -17.314 -20.992 8.422 1.00 46.28 180 GLN A O 1
ATOM 1412 N N . LEU A 1 181 ? -15.928 -22.667 7.843 1.00 54.53 181 LEU A N 1
ATOM 1413 C CA . LEU A 1 181 ? -14.803 -21.848 7.401 1.00 54.53 181 LEU A CA 1
ATOM 1414 C C . LEU A 1 181 ? -14.752 -21.873 5.873 1.00 54.53 181 LEU A C 1
ATOM 1416 O O . LEU A 1 181 ? -14.699 -22.941 5.264 1.00 54.53 181 LEU A O 1
ATOM 1420 N N . ARG A 1 182 ? -14.763 -20.697 5.249 1.00 52.09 182 ARG A N 1
ATOM 1421 C CA . ARG A 1 182 ? -14.576 -20.517 3.810 1.00 52.09 182 ARG A CA 1
ATOM 1422 C C . ARG A 1 182 ? -13.289 -19.745 3.576 1.00 52.09 182 ARG A C 1
ATOM 1424 O O . ARG A 1 182 ? -13.119 -18.659 4.112 1.00 52.09 182 ARG A O 1
ATOM 1431 N N . VAL A 1 183 ? -12.413 -20.293 2.748 1.00 53.59 183 VAL A N 1
ATOM 1432 C CA . VAL A 1 183 ? -11.167 -19.649 2.327 1.00 53.59 183 VAL A CA 1
ATOM 1433 C C . VAL A 1 183 ? -11.306 -19.290 0.851 1.00 53.59 183 VAL A C 1
ATOM 1435 O O . VAL A 1 183 ? -11.753 -20.115 0.056 1.00 53.59 183 VAL A O 1
ATOM 1438 N N . SER A 1 184 ? -10.991 -18.054 0.480 1.00 57.50 184 SER A N 1
ATOM 1439 C CA . SER A 1 184 ? -11.084 -17.552 -0.898 1.00 57.50 184 SER A CA 1
ATOM 1440 C C . SER A 1 184 ? -9.980 -16.531 -1.187 1.00 57.50 184 SER A C 1
ATOM 1442 O O . SER A 1 184 ? -9.257 -16.149 -0.276 1.00 57.50 184 SER A O 1
ATOM 1444 N N . GLY A 1 185 ? -9.812 -16.111 -2.444 1.00 45.91 185 GLY A N 1
ATOM 1445 C CA . GLY A 1 185 ? -8.858 -15.053 -2.813 1.00 45.91 185 GLY A CA 1
ATOM 1446 C C . GLY A 1 185 ? -7.381 -15.467 -2.892 1.00 45.91 185 GLY A C 1
ATOM 1447 O O . GLY A 1 185 ? -6.526 -14.601 -3.026 1.00 45.91 185 GLY A O 1
ATOM 1448 N N . TYR A 1 186 ? -7.073 -16.768 -2.851 1.00 54.50 186 TYR A N 1
ATOM 1449 C CA . TYR A 1 186 ? -5.766 -17.302 -3.243 1.00 54.50 186 TYR A CA 1
ATOM 1450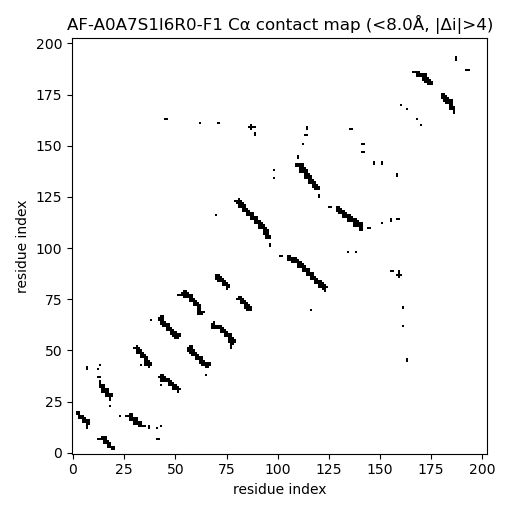 C C . TYR A 1 186 ? -5.890 -18.043 -4.573 1.00 54.50 186 TYR A C 1
ATOM 1452 O O . TYR A 1 186 ? -6.592 -19.053 -4.648 1.00 54.50 186 TYR A O 1
ATOM 1460 N N . ALA A 1 187 ? -5.206 -17.545 -5.601 1.00 51.28 187 ALA A N 1
ATOM 1461 C CA . ALA A 1 187 ? -4.969 -18.255 -6.851 1.00 51.28 187 ALA A CA 1
ATOM 1462 C C . ALA A 1 187 ? -3.459 -18.544 -6.948 1.00 51.28 187 ALA A C 1
ATOM 1464 O O . ALA A 1 187 ? -2.675 -17.592 -6.965 1.00 51.28 187 ALA A O 1
ATOM 1465 N N . PRO A 1 188 ? -3.015 -19.813 -6.930 1.00 49.81 188 PRO A N 1
ATOM 1466 C CA . PRO A 1 188 ? -1.618 -20.123 -7.214 1.00 49.81 188 PRO A CA 1
ATOM 1467 C C . PRO A 1 188 ? -1.270 -19.736 -8.655 1.00 49.81 188 PRO A C 1
ATOM 1469 O O . PRO A 1 188 ? -2.131 -19.773 -9.534 1.00 49.81 188 PRO A O 1
ATOM 1472 N N . GLU A 1 189 ? -0.010 -19.371 -8.895 1.00 47.91 189 GLU A N 1
ATOM 1473 C CA . GLU A 1 189 ? 0.488 -19.095 -10.247 1.00 47.91 189 GLU A CA 1
ATOM 1474 C C . GLU A 1 189 ? 0.301 -20.341 -11.133 1.00 47.91 189 GLU A C 1
ATOM 1476 O O . GLU A 1 189 ? 0.531 -21.471 -10.674 1.00 47.91 189 GLU A O 1
ATOM 1481 N N . GLU A 1 190 ? -0.130 -20.145 -12.387 1.00 43.00 190 GLU A N 1
ATOM 1482 C CA . GLU A 1 190 ? -0.336 -21.237 -13.347 1.00 43.00 190 GLU A CA 1
ATOM 1483 C C . GLU A 1 190 ? 0.900 -22.149 -13.402 1.00 43.00 190 GLU A C 1
ATOM 1485 O O . GLU A 1 190 ? 2.024 -21.702 -13.621 1.00 43.00 190 GLU A O 1
ATOM 1490 N N . GLY A 1 191 ? 0.692 -23.449 -13.174 1.00 48.97 191 GLY A N 1
ATOM 1491 C CA . GLY A 1 191 ? 1.760 -24.456 -13.159 1.00 48.97 191 GLY A CA 1
ATOM 1492 C C . GLY A 1 191 ? 2.281 -24.837 -11.771 1.00 48.97 191 GLY A C 1
ATOM 1493 O O . GLY A 1 191 ? 3.036 -25.803 -11.656 1.00 48.97 191 GLY A O 1
ATOM 1494 N N . THR A 1 192 ? 1.836 -24.168 -10.704 1.00 47.81 192 THR A N 1
ATOM 1495 C CA . THR A 1 192 ? 2.066 -24.632 -9.329 1.00 47.81 192 THR A CA 1
ATOM 1496 C C . THR A 1 192 ? 0.793 -25.260 -8.764 1.00 47.81 192 THR A C 1
ATOM 1498 O O . THR A 1 192 ? -0.227 -24.602 -8.597 1.00 47.81 192 THR A O 1
ATOM 1501 N N . CYS A 1 193 ? 0.836 -26.562 -8.470 1.00 39.56 193 CYS A N 1
ATOM 1502 C CA . CYS A 1 193 ? -0.173 -27.234 -7.650 1.00 39.56 193 CYS A CA 1
ATOM 1503 C C . CYS A 1 193 ? 0.246 -27.113 -6.178 1.00 39.56 193 CYS A C 1
ATOM 1505 O O . CYS A 1 193 ? 1.052 -27.929 -5.720 1.00 39.56 193 CYS A O 1
ATOM 1507 N N . PRO A 1 194 ? -0.248 -26.136 -5.398 1.00 46.00 194 PRO A N 1
ATOM 1508 C CA . PRO A 1 194 ? -0.068 -26.177 -3.957 1.00 46.00 194 PRO A CA 1
ATOM 1509 C C . PRO A 1 194 ? -0.861 -27.371 -3.416 1.00 46.00 194 PRO A C 1
ATOM 1511 O O . PRO A 1 194 ? -2.088 -27.393 -3.437 1.00 46.00 194 PRO A O 1
ATOM 1514 N N . LEU A 1 195 ? -0.143 -28.390 -2.947 1.00 46.06 195 LEU A N 1
ATOM 1515 C CA . LEU A 1 195 ? -0.726 -29.646 -2.468 1.00 46.06 195 LEU A CA 1
ATOM 1516 C C . LEU A 1 195 ? -1.472 -29.510 -1.129 1.00 46.06 195 LEU A C 1
ATOM 1518 O O . LEU A 1 195 ? -2.179 -30.433 -0.741 1.00 46.06 195 LEU A O 1
ATOM 1522 N N . SER A 1 196 ? -1.348 -28.390 -0.411 1.00 44.41 196 SER A N 1
ATOM 1523 C CA . SER A 1 196 ? -2.221 -28.040 0.720 1.00 44.41 196 SER A CA 1
ATOM 1524 C C . SER A 1 196 ? -1.930 -26.628 1.238 1.00 44.41 196 SER A C 1
ATOM 1526 O O . SER A 1 196 ? -0.792 -26.166 1.208 1.00 44.41 196 SER A O 1
ATOM 1528 N N . VAL A 1 197 ? -2.962 -25.954 1.754 1.00 46.34 197 VAL A N 1
ATOM 1529 C CA . VAL A 1 197 ? -2.834 -24.748 2.587 1.00 46.34 197 VAL A CA 1
ATOM 1530 C C . VAL A 1 197 ? -3.270 -25.135 3.998 1.00 46.34 197 VAL A C 1
ATOM 1532 O O . VAL A 1 197 ? -4.443 -25.417 4.232 1.00 46.34 197 VAL A O 1
ATOM 1535 N N . GLY A 1 198 ? -2.322 -25.206 4.932 1.00 43.97 198 GLY A N 1
ATOM 1536 C CA . GLY A 1 198 ? -2.602 -25.494 6.339 1.00 43.97 198 GLY A CA 1
ATOM 1537 C C . GLY A 1 198 ? -2.931 -24.214 7.103 1.00 43.97 198 GLY A C 1
ATOM 1538 O O . GLY A 1 198 ? -2.088 -23.326 7.203 1.00 43.97 198 GLY A O 1
ATOM 1539 N N . ILE A 1 199 ? -4.139 -24.120 7.662 1.00 49.53 199 ILE A N 1
ATOM 1540 C CA . ILE A 1 199 ? -4.530 -23.031 8.567 1.00 49.53 199 ILE A CA 1
ATOM 1541 C C . ILE A 1 199 ? -4.517 -23.584 9.991 1.00 49.53 199 ILE A C 1
ATOM 1543 O O . ILE A 1 199 ? -5.398 -24.349 10.378 1.00 49.53 199 ILE A O 1
ATOM 1547 N N . THR A 1 200 ? -3.509 -23.207 10.774 1.00 35.19 200 THR A N 1
ATOM 1548 C CA . THR A 1 200 ? -3.401 -23.612 12.181 1.00 35.19 200 THR A CA 1
ATOM 1549 C C . THR A 1 200 ? -4.059 -22.558 13.064 1.00 35.19 200 THR A C 1
ATOM 1551 O O . THR A 1 200 ? -3.448 -21.539 13.380 1.00 35.19 200 THR A O 1
ATOM 1554 N N . CYS A 1 201 ? -5.296 -22.803 13.496 1.00 36.09 201 CYS A N 1
ATOM 1555 C CA . CYS A 1 201 ? -5.894 -22.059 14.604 1.00 36.09 201 CYS A CA 1
ATOM 1556 C C . CYS A 1 201 ? -5.430 -22.682 15.926 1.00 36.09 201 CYS A C 1
ATOM 1558 O O . CYS A 1 201 ? -5.739 -23.840 16.204 1.00 36.09 201 CYS A O 1
ATOM 1560 N N . ARG A 1 202 ? -4.690 -21.929 16.745 1.00 28.53 202 ARG A N 1
ATOM 1561 C CA . ARG A 1 202 ? -4.508 -22.261 18.164 1.00 28.53 202 ARG A CA 1
ATOM 1562 C C . ARG A 1 202 ? -5.593 -21.522 18.945 1.00 28.53 202 ARG A C 1
ATOM 1564 O O . ARG A 1 202 ? -5.634 -20.296 18.878 1.00 28.53 202 ARG A O 1
ATOM 1571 N N . LEU A 1 203 ? -6.482 -22.284 19.581 1.00 32.81 203 LEU A N 1
ATOM 1572 C CA . LEU A 1 203 ? -7.389 -21.789 20.619 1.00 32.81 203 LEU A CA 1
ATOM 1573 C C . LEU A 1 203 ? -6.606 -21.556 21.913 1.00 32.81 203 LEU A C 1
ATOM 1575 O O . LEU A 1 203 ? -5.683 -22.363 22.176 1.00 32.81 203 LEU A O 1
#

Sequence (203 aa):
RWWWGLRPLPGGPGGFSFRSHVLWVFGVRRLVQYHGGTGPDGQPHGYGQWLDDSYYGECLTGWWHNGRPQGPFVSREFGTGYTFVNLHLGFVMCRAEPYGEYHFTPQPAALRFGVASVECSTFGRFFRHLPQTSLLVGPAEIPGGPAADGQWVRQCLDHMTVSGPAEAARTVVVTANAGQLRVSGYAPEEGTCPLSVGITCRL

pLDDT: mean 76.18, std 17.18, range [28.53, 93.56]

Foldseek 3Di:
DDQWCWDADPDDAFKIWTDHPVPVVVVDIAIKGKAADADPVSADAAWTWIDDQPLQDKIKGAGDDRNDHDPQIWIAGNNQRWIKGKFKDKDKDQFPDDPPDDDPDTHGHAIFIFIKIWMAGPDDDDDPCPRPIDTPTDSDHDVVGPPPPCVRVVVSVVVRDDDDDLVPQPDFDWDDDDPDTDTDRDDDDPPDDPPDDDDDDDD